Protein AF-A0A535GZ04-F1 (afdb_monomer_lite)

Structure (mmCIF, N/CA/C/O backbone):
data_AF-A0A535GZ04-F1
#
_entry.id   AF-A0A535GZ04-F1
#
loop_
_atom_site.group_PDB
_atom_site.id
_atom_site.type_symbol
_atom_site.label_atom_id
_atom_site.label_alt_id
_atom_site.label_comp_id
_atom_site.label_asym_id
_atom_site.label_entity_id
_atom_site.label_seq_id
_atom_site.pdbx_PDB_ins_code
_atom_site.Cartn_x
_atom_site.Cartn_y
_atom_site.Cartn_z
_atom_site.occupancy
_atom_site.B_iso_or_equiv
_atom_site.auth_seq_id
_atom_site.auth_comp_id
_atom_site.auth_asym_id
_atom_site.auth_atom_id
_atom_site.pdbx_PDB_model_num
ATOM 1 N N . MET A 1 1 ? 15.149 -19.406 -25.115 1.00 32.34 1 MET A N 1
ATOM 2 C CA . MET A 1 1 ? 15.443 -20.158 -23.872 1.00 32.34 1 MET A CA 1
ATOM 3 C C . MET A 1 1 ? 15.526 -19.119 -22.757 1.00 32.34 1 MET A C 1
ATOM 5 O O . MET A 1 1 ? 16.469 -18.355 -22.752 1.00 32.34 1 MET A O 1
ATOM 9 N N . GLY A 1 2 ? 14.513 -18.833 -21.942 1.00 31.06 2 GLY A N 1
ATOM 10 C CA . GLY A 1 2 ? 13.635 -19.742 -21.211 1.00 31.06 2 GLY A CA 1
ATOM 11 C C . GLY A 1 2 ? 14.110 -19.818 -19.755 1.00 31.06 2 GLY A C 1
ATOM 12 O O . GLY A 1 2 ? 14.689 -20.821 -19.373 1.00 31.06 2 GLY A O 1
ATOM 13 N N . CYS A 1 3 ? 13.920 -18.756 -18.965 1.00 24.30 3 CYS A N 1
ATOM 14 C CA . CYS A 1 3 ? 14.097 -18.803 -17.510 1.00 24.30 3 CYS A CA 1
ATOM 15 C C . CYS A 1 3 ? 12.936 -18.049 -16.853 1.00 24.30 3 CYS A C 1
ATOM 17 O O . CYS A 1 3 ? 13.026 -16.868 -16.521 1.00 24.30 3 CYS A O 1
ATOM 19 N N . ALA A 1 4 ? 11.800 -18.740 -16.760 1.00 23.83 4 ALA A N 1
ATOM 20 C CA . ALA A 1 4 ? 10.670 -18.320 -15.952 1.00 23.83 4 ALA A CA 1
ATOM 21 C C . ALA A 1 4 ? 11.072 -18.470 -14.480 1.00 23.83 4 ALA A C 1
ATOM 23 O O . ALA A 1 4 ? 11.245 -19.585 -13.989 1.00 23.83 4 ALA A O 1
ATOM 24 N N . ARG A 1 5 ? 11.265 -17.349 -13.780 1.00 25.08 5 ARG A N 1
ATOM 25 C CA . ARG A 1 5 ? 11.389 -17.364 -12.323 1.00 25.08 5 ARG A CA 1
ATOM 26 C C . ARG A 1 5 ? 9.989 -17.504 -11.742 1.00 25.08 5 ARG A C 1
ATOM 28 O O . ARG A 1 5 ? 9.152 -16.617 -11.873 1.00 25.08 5 ARG A O 1
ATOM 35 N N . THR A 1 6 ? 9.761 -18.670 -11.161 1.00 24.08 6 THR A N 1
ATOM 36 C CA . THR A 1 6 ? 8.577 -19.088 -10.421 1.00 24.08 6 THR A CA 1
ATOM 37 C C . THR A 1 6 ? 8.167 -18.023 -9.403 1.00 24.08 6 THR A C 1
ATOM 39 O O . THR A 1 6 ? 8.983 -17.589 -8.591 1.00 24.08 6 THR A O 1
ATOM 42 N N . ALA A 1 7 ? 6.900 -17.606 -9.440 1.00 23.73 7 ALA A N 1
ATOM 43 C CA . ALA A 1 7 ? 6.301 -16.784 -8.399 1.00 23.73 7 ALA A CA 1
ATOM 44 C C . ALA A 1 7 ? 6.234 -17.604 -7.100 1.00 23.73 7 ALA A C 1
ATOM 46 O O . ALA A 1 7 ? 5.435 -18.531 -6.975 1.00 23.73 7 ALA A O 1
ATOM 47 N N . THR A 1 8 ? 7.099 -17.298 -6.137 1.00 22.05 8 THR A N 1
ATOM 48 C CA . THR A 1 8 ? 7.050 -17.919 -4.811 1.00 22.05 8 THR A CA 1
ATOM 49 C C . THR A 1 8 ? 5.994 -17.199 -3.979 1.00 22.05 8 THR A C 1
ATOM 51 O O . THR A 1 8 ? 6.253 -16.130 -3.429 1.00 22.05 8 THR A O 1
ATOM 54 N N . ALA A 1 9 ? 4.800 -17.780 -3.864 1.00 25.20 9 ALA A N 1
ATOM 55 C CA . ALA A 1 9 ? 3.821 -17.349 -2.874 1.00 25.20 9 ALA A CA 1
ATOM 56 C C . ALA A 1 9 ? 4.405 -17.570 -1.464 1.00 25.20 9 ALA A C 1
ATOM 58 O O . ALA A 1 9 ? 4.577 -18.706 -1.018 1.00 25.20 9 ALA A O 1
ATOM 59 N N . LYS A 1 10 ? 4.748 -16.490 -0.752 1.00 24.03 10 LYS A N 1
ATOM 60 C CA . LYS A 1 10 ? 5.123 -16.565 0.668 1.00 24.03 10 LYS A CA 1
ATOM 61 C C . LYS A 1 10 ? 3.857 -16.759 1.506 1.00 24.03 10 LYS A C 1
ATOM 63 O O . LYS A 1 10 ? 3.209 -15.799 1.903 1.00 24.03 10 LYS A O 1
ATOM 68 N N . PHE A 1 11 ? 3.518 -18.014 1.790 1.00 23.70 11 PHE A N 1
ATOM 69 C CA . PHE A 1 11 ? 2.468 -18.366 2.746 1.00 23.70 11 PHE A CA 1
ATOM 70 C C . PHE A 1 11 ? 2.965 -18.142 4.180 1.00 23.70 11 PHE A C 1
ATOM 72 O O . PHE A 1 11 ? 3.774 -18.917 4.692 1.00 23.70 11 PHE A O 1
ATOM 79 N N . PHE A 1 12 ? 2.465 -17.108 4.858 1.00 24.22 12 PHE A N 1
ATOM 80 C CA . PHE A 1 12 ? 2.661 -16.959 6.301 1.00 24.22 12 PHE A CA 1
ATOM 81 C C . PHE A 1 12 ? 1.550 -17.688 7.060 1.00 24.22 12 PHE A C 1
ATOM 83 O O . PHE A 1 12 ? 0.369 -17.384 6.925 1.00 24.22 12 PHE A O 1
ATOM 90 N N . ARG A 1 13 ? 1.940 -18.676 7.873 1.00 23.16 13 ARG A N 1
ATOM 91 C CA . ARG A 1 13 ? 1.040 -19.485 8.701 1.00 23.16 13 ARG A CA 1
ATOM 92 C C . ARG A 1 13 ? 1.240 -19.106 10.167 1.00 23.16 13 ARG A C 1
ATOM 94 O O . ARG A 1 13 ? 2.157 -19.608 10.808 1.00 23.16 13 ARG A O 1
ATOM 101 N N . THR A 1 14 ? 0.391 -18.252 10.724 1.00 27.48 14 THR A N 1
ATOM 102 C CA . THR A 1 14 ? 0.364 -17.995 12.172 1.00 27.48 14 THR A CA 1
ATOM 103 C C . THR A 1 14 ? -0.703 -18.871 12.828 1.00 27.48 14 THR A C 1
ATOM 105 O O . THR A 1 14 ? -1.900 -18.661 12.664 1.00 27.48 14 THR A O 1
ATOM 108 N N . ARG A 1 15 ? -0.272 -19.896 13.577 1.00 25.30 15 ARG A N 1
ATOM 109 C CA . ARG A 1 15 ? -1.127 -20.575 14.564 1.00 25.30 15 ARG A CA 1
ATOM 110 C C . ARG A 1 15 ? -1.032 -19.807 15.880 1.00 25.3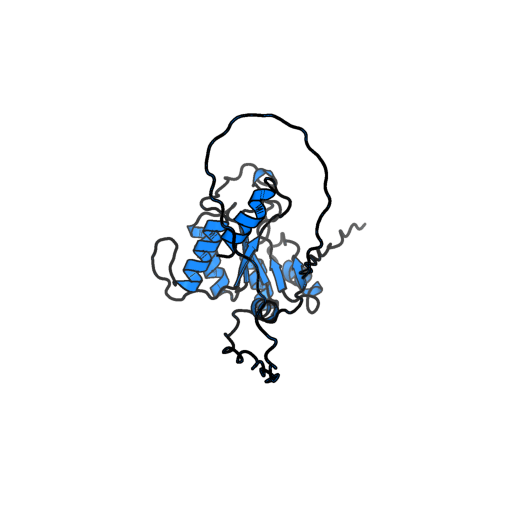0 15 ARG A C 1
ATOM 112 O O . ARG A 1 15 ? 0.057 -19.687 16.431 1.00 25.30 15 ARG A O 1
ATOM 119 N N . ALA A 1 16 ? -2.162 -19.346 16.406 1.00 25.78 16 ALA A N 1
ATOM 120 C CA . ALA A 1 16 ? -2.258 -18.969 17.810 1.00 25.78 16 ALA A CA 1
ATOM 121 C C . ALA A 1 16 ? -2.216 -20.256 18.652 1.00 25.78 16 ALA A C 1
ATOM 123 O O . ALA A 1 16 ? -3.140 -21.066 18.597 1.00 25.78 16 ALA A O 1
ATOM 124 N N . ALA A 1 17 ? -1.122 -20.482 19.379 1.00 30.12 17 A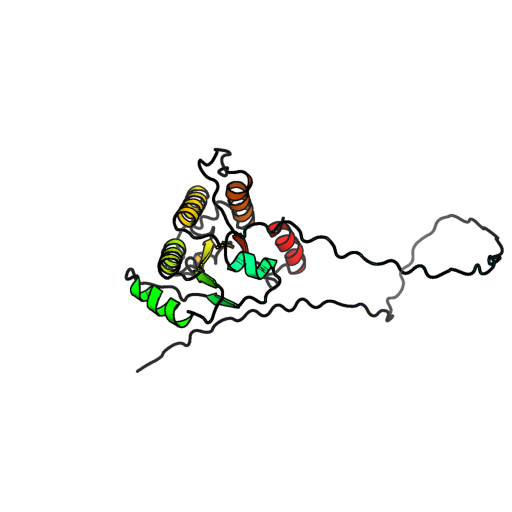LA A N 1
ATOM 125 C CA . ALA A 1 17 ? -1.031 -21.572 20.343 1.00 30.12 17 ALA A CA 1
ATOM 126 C C . ALA A 1 17 ? -1.542 -21.083 21.706 1.00 30.12 17 ALA A C 1
ATOM 128 O O . ALA A 1 17 ? -0.950 -20.207 22.333 1.00 30.12 17 ALA A O 1
ATOM 129 N N . SER A 1 18 ? -2.665 -21.648 22.143 1.00 28.77 18 SER A N 1
ATOM 130 C CA . SER A 1 18 ? -3.216 -21.524 23.491 1.00 28.77 18 SER A CA 1
ATOM 131 C C . SER A 1 18 ? -2.719 -22.661 24.391 1.00 28.77 18 SER A C 1
ATOM 133 O O . SER A 1 18 ? -2.766 -23.819 23.981 1.00 28.77 18 SER A O 1
ATOM 135 N N . GLY A 1 19 ? -2.365 -22.333 25.639 1.00 27.91 19 GLY A N 1
ATOM 136 C CA . GLY A 1 19 ? -2.021 -23.280 26.716 1.00 27.91 19 GLY A CA 1
ATOM 137 C C . GLY A 1 19 ? -0.528 -23.622 26.757 1.00 27.91 19 GLY A C 1
ATOM 138 O O . GLY A 1 19 ? 0.123 -23.684 25.728 1.00 27.91 19 GLY A O 1
ATOM 139 N N . SER A 1 20 ? 0.132 -23.862 27.884 1.00 28.62 20 SER A N 1
ATOM 140 C CA . SER A 1 20 ? -0.212 -23.903 29.310 1.00 28.62 20 SER A CA 1
ATOM 141 C C . SER A 1 20 ? 1.128 -24.112 30.037 1.00 28.62 20 SER A C 1
ATOM 143 O O . SER A 1 20 ? 1.981 -24.835 29.526 1.00 28.62 20 SER A O 1
ATOM 145 N N . ARG A 1 21 ? 1.345 -23.492 31.203 1.00 32.12 21 ARG A N 1
ATOM 146 C CA . ARG A 1 21 ? 2.579 -23.661 32.001 1.00 32.12 21 ARG A CA 1
ATOM 147 C C . ARG A 1 21 ? 2.751 -25.110 32.489 1.00 32.12 21 ARG A C 1
ATOM 149 O O . ARG A 1 21 ? 1.786 -25.665 33.011 1.00 32.12 21 ARG A O 1
ATOM 156 N N . PRO A 1 22 ? 3.992 -25.620 32.530 1.00 34.19 22 PRO A N 1
ATOM 157 C CA . PRO A 1 22 ? 4.443 -26.489 33.613 1.00 34.19 22 PRO A CA 1
ATOM 158 C C . PRO A 1 22 ? 5.658 -25.887 34.343 1.00 34.19 22 PRO A C 1
ATOM 160 O O . PRO A 1 22 ? 6.423 -25.103 33.787 1.00 34.19 22 PRO A O 1
ATOM 163 N N . GLY A 1 23 ? 5.774 -26.191 35.636 1.00 29.00 23 GLY A N 1
ATOM 164 C CA . GLY A 1 23 ? 6.715 -25.552 36.554 1.00 29.00 23 GLY A CA 1
ATOM 165 C C . GLY A 1 23 ? 8.033 -26.290 36.815 1.00 29.00 23 GLY A C 1
ATOM 166 O O . GLY A 1 23 ? 8.232 -27.419 36.395 1.00 29.00 23 GLY A O 1
ATOM 167 N N . LYS A 1 24 ? 8.859 -25.587 37.606 1.00 30.95 24 LYS A N 1
ATOM 168 C CA . LYS A 1 24 ? 9.963 -25.988 38.507 1.00 30.95 24 LYS A CA 1
ATOM 169 C C . LYS A 1 24 ? 11.062 -26.953 38.008 1.00 30.95 24 LYS A C 1
ATOM 171 O O . LYS A 1 24 ? 10.883 -28.161 38.011 1.00 30.95 24 LYS A O 1
ATOM 176 N N . GLY A 1 25 ? 12.273 -26.396 37.905 1.00 28.58 25 GLY A N 1
ATOM 177 C CA . GLY A 1 25 ? 13.578 -27.010 38.225 1.00 28.58 25 GLY A CA 1
ATOM 178 C C . GLY A 1 25 ? 14.567 -25.866 38.505 1.00 28.58 25 GLY A C 1
ATOM 179 O O . GLY A 1 25 ? 14.678 -24.972 37.676 1.00 28.58 25 GLY A O 1
ATOM 180 N N . ARG A 1 26 ? 14.881 -25.563 39.775 1.00 28.91 26 ARG A N 1
ATOM 181 C CA . ARG A 1 26 ? 16.165 -25.820 40.474 1.00 28.91 26 ARG A CA 1
ATOM 182 C C . ARG A 1 26 ? 17.402 -25.795 39.570 1.00 28.91 26 ARG A C 1
ATOM 184 O O . ARG A 1 26 ? 17.489 -26.635 38.694 1.00 28.91 26 ARG A O 1
ATOM 191 N N . ASP A 1 27 ? 18.272 -24.815 39.829 1.00 32.78 27 ASP A N 1
ATOM 192 C CA . ASP A 1 27 ? 19.745 -24.855 39.974 1.00 32.78 27 ASP A CA 1
ATOM 193 C C . ASP A 1 27 ? 20.180 -23.373 40.100 1.00 32.78 27 ASP A C 1
ATOM 195 O O . ASP A 1 27 ? 19.780 -22.536 39.301 1.00 32.78 27 ASP A O 1
ATOM 199 N N . GLY A 1 28 ? 20.717 -22.878 41.218 1.00 26.80 28 GLY A N 1
ATOM 200 C CA . GLY A 1 28 ? 22.056 -23.151 41.730 1.00 26.80 28 GLY A CA 1
ATOM 201 C C . GLY A 1 28 ? 22.969 -21.960 41.391 1.00 26.80 28 GLY A C 1
ATOM 202 O O . GLY A 1 28 ? 23.572 -21.945 40.329 1.00 26.80 28 GLY A O 1
ATOM 203 N N . CYS A 1 29 ? 23.063 -20.947 42.263 1.00 28.05 29 CYS A N 1
ATOM 204 C CA . CYS A 1 29 ? 24.077 -19.887 42.150 1.00 28.05 29 CYS A CA 1
ATOM 205 C C . CYS A 1 29 ? 24.554 -19.471 43.559 1.00 28.05 29 CYS A C 1
ATOM 207 O O . CYS A 1 29 ? 23.705 -19.304 44.442 1.00 28.05 29 CYS A O 1
ATOM 209 N N . PRO A 1 30 ? 25.875 -19.384 43.820 1.00 35.78 30 PRO A N 1
ATOM 210 C CA . PRO A 1 30 ? 26.414 -19.269 45.168 1.00 35.78 30 PRO A CA 1
ATOM 211 C C . PRO A 1 30 ? 26.463 -17.831 45.698 1.00 35.78 30 PRO A C 1
ATOM 213 O O . PRO A 1 30 ? 26.332 -16.838 44.991 1.00 35.78 30 PRO A O 1
ATOM 216 N N . SER A 1 31 ? 26.659 -17.792 47.011 1.00 28.86 31 SER A N 1
ATOM 217 C CA . SER A 1 31 ? 26.628 -16.675 47.945 1.00 28.86 31 SER A CA 1
ATOM 218 C C . SER A 1 31 ? 27.456 -15.435 47.594 1.00 28.86 31 SER A C 1
ATOM 220 O O . SER A 1 31 ? 28.653 -15.540 47.332 1.00 28.86 31 SER A O 1
ATOM 222 N N . SER A 1 32 ? 26.897 -14.266 47.906 1.00 32.16 32 SER A N 1
ATOM 223 C CA . SER A 1 32 ? 27.638 -13.210 48.599 1.00 32.16 32 SER A CA 1
ATOM 224 C C . SER A 1 32 ? 26.742 -12.512 49.631 1.00 32.16 32 SER A C 1
ATOM 226 O O . SER A 1 32 ? 25.554 -12.269 49.436 1.00 32.16 32 SER A O 1
ATOM 228 N N . ARG A 1 33 ? 27.336 -12.331 50.810 1.00 29.17 33 ARG A N 1
ATOM 229 C CA . ARG A 1 33 ? 26.805 -11.757 52.053 1.00 29.17 33 ARG A CA 1
ATOM 230 C C . ARG A 1 33 ? 26.555 -10.252 51.881 1.00 29.17 33 ARG A C 1
ATOM 232 O O . ARG A 1 33 ? 27.341 -9.634 51.176 1.00 29.17 33 ARG A O 1
ATOM 239 N N . ILE A 1 34 ? 25.594 -9.678 52.624 1.00 30.09 34 ILE A N 1
ATOM 240 C CA . ILE A 1 34 ? 25.789 -8.531 53.552 1.00 30.09 34 ILE A CA 1
ATOM 241 C C . ILE A 1 34 ? 24.443 -8.032 54.154 1.00 30.09 34 ILE A C 1
ATOM 243 O O . ILE A 1 34 ? 23.519 -7.665 53.439 1.00 30.09 34 ILE A O 1
ATOM 247 N N . THR A 1 35 ? 24.389 -8.093 55.499 1.00 28.95 35 THR A N 1
ATOM 248 C CA . THR A 1 35 ? 23.692 -7.259 56.523 1.00 28.95 35 THR A CA 1
ATOM 249 C C . THR A 1 35 ? 22.200 -6.917 56.361 1.00 28.95 35 THR A C 1
ATOM 251 O O . THR A 1 35 ? 21.809 -6.158 55.490 1.00 28.95 35 THR A O 1
ATOM 254 N N . SER A 1 36 ? 21.300 -7.516 57.150 1.00 26.39 36 SER A N 1
ATOM 255 C CA . SER A 1 36 ? 20.878 -7.153 58.526 1.00 26.39 36 SER A CA 1
ATOM 256 C C . SER A 1 36 ? 19.974 -5.917 58.635 1.00 26.39 36 SER A C 1
ATOM 258 O O . SER A 1 36 ? 20.449 -4.791 58.551 1.00 26.39 36 SER A O 1
ATOM 260 N N . SER A 1 37 ? 18.697 -6.129 58.967 1.00 29.00 37 SER A N 1
ATOM 261 C CA . SER A 1 37 ? 18.034 -5.533 60.143 1.00 29.00 37 SER A CA 1
ATOM 262 C C . SER A 1 37 ? 16.534 -5.881 60.184 1.00 29.00 37 SER A C 1
ATOM 264 O O . SER A 1 37 ? 15.812 -5.713 59.215 1.00 29.00 37 SER A O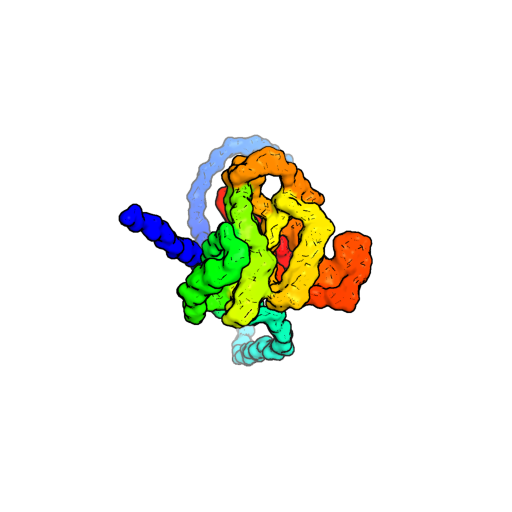 1
ATOM 266 N N . ILE A 1 38 ? 16.113 -6.387 61.351 1.00 31.53 38 ILE A N 1
ATOM 267 C CA . ILE A 1 38 ? 14.877 -6.025 62.068 1.00 31.53 38 ILE A CA 1
ATOM 268 C C . ILE A 1 38 ? 13.539 -6.249 61.327 1.00 31.53 38 ILE A C 1
ATOM 270 O O . ILE A 1 38 ? 13.121 -5.452 60.505 1.00 31.53 38 ILE A O 1
ATOM 274 N N . CYS A 1 39 ? 12.753 -7.242 61.751 1.00 28.14 39 CYS A N 1
ATOM 275 C CA . CYS A 1 39 ? 11.751 -7.040 62.807 1.00 28.14 39 CYS A CA 1
ATOM 276 C C . CYS A 1 39 ? 11.051 -8.369 63.131 1.00 28.14 39 CYS A C 1
ATOM 278 O O . CYS A 1 39 ? 10.535 -9.063 62.257 1.00 28.14 39 CYS A O 1
ATOM 280 N N . ARG A 1 40 ? 11.062 -8.738 64.412 1.00 29.25 40 ARG A N 1
ATOM 281 C CA . ARG A 1 40 ? 10.307 -9.868 64.954 1.00 29.25 40 ARG A CA 1
ATOM 282 C C . ARG A 1 40 ? 8.849 -9.439 65.057 1.00 29.25 40 ARG A C 1
ATOM 284 O O . ARG A 1 40 ? 8.596 -8.374 65.599 1.00 29.25 40 ARG A O 1
ATOM 291 N N . ASN A 1 41 ? 7.913 -10.301 64.673 1.00 31.36 41 ASN A N 1
ATOM 292 C CA . ASN A 1 41 ? 6.689 -10.444 65.452 1.00 31.36 41 ASN A CA 1
ATOM 293 C C . ASN A 1 41 ? 6.164 -11.876 65.384 1.00 31.36 41 ASN A C 1
ATOM 295 O O . ASN A 1 41 ? 5.949 -12.463 64.327 1.00 31.36 41 ASN A O 1
ATOM 299 N N . ARG A 1 42 ? 6.039 -12.433 66.584 1.00 29.02 42 ARG A N 1
ATOM 300 C CA . ARG A 1 42 ? 5.558 -13.762 66.928 1.00 29.02 42 ARG A CA 1
ATOM 301 C C . ARG A 1 42 ? 4.037 -13.667 67.023 1.00 29.02 42 ARG A C 1
ATOM 303 O O . ARG A 1 42 ? 3.540 -12.926 67.861 1.00 29.02 42 ARG A O 1
ATOM 310 N N . TRP A 1 43 ? 3.314 -14.420 66.200 1.00 28.09 43 TRP A N 1
ATOM 311 C CA . TRP A 1 43 ? 1.889 -14.684 66.400 1.00 28.09 43 TRP A CA 1
ATOM 312 C C . TRP A 1 43 ? 1.692 -16.189 66.536 1.00 28.09 43 TRP A C 1
ATOM 314 O O . TRP A 1 43 ? 1.816 -16.958 65.586 1.00 28.09 43 TRP A O 1
ATOM 324 N N . THR A 1 44 ? 1.456 -16.603 67.774 1.00 34.47 44 THR A N 1
ATOM 325 C CA . THR A 1 44 ? 0.988 -17.929 68.159 1.00 34.47 44 THR A CA 1
ATOM 326 C C . THR A 1 44 ? -0.528 -17.959 67.993 1.00 34.47 44 THR A C 1
ATOM 328 O O . THR A 1 44 ? -1.233 -17.283 68.736 1.00 34.47 44 THR A O 1
ATOM 331 N N . GLY A 1 45 ? -1.028 -18.737 67.036 1.00 32.56 45 GLY A N 1
ATOM 332 C CA . GLY A 1 45 ? -2.459 -18.972 66.851 1.00 32.56 45 GLY A CA 1
ATOM 333 C C . GLY A 1 45 ? -2.692 -20.376 66.307 1.00 32.56 45 GLY A C 1
ATOM 334 O O . GLY A 1 45 ? -2.305 -20.685 65.184 1.00 32.56 45 GLY A O 1
ATOM 335 N N . SER A 1 46 ? -3.279 -21.246 67.129 1.00 35.66 46 SER A N 1
ATOM 336 C CA . SER A 1 46 ? -3.618 -22.624 66.776 1.00 35.66 46 SER A CA 1
ATOM 337 C C . SER A 1 46 ? -4.673 -22.663 65.668 1.00 35.66 46 SER A C 1
ATOM 339 O O . SER A 1 46 ? -5.745 -22.074 65.810 1.00 35.66 46 SER A O 1
ATOM 341 N N . CYS A 1 47 ? -4.404 -23.406 64.598 1.00 30.36 47 CYS A N 1
ATOM 342 C CA . CYS A 1 47 ? -5.369 -23.666 63.535 1.00 30.36 47 CYS A CA 1
ATOM 343 C C . CYS A 1 47 ? -6.456 -24.635 64.037 1.00 30.36 47 CYS A C 1
ATOM 345 O O . CYS A 1 47 ? -6.180 -25.814 64.250 1.00 30.36 47 CYS A O 1
ATOM 347 N N . ARG A 1 48 ? -7.697 -24.159 64.205 1.00 34.28 48 ARG A N 1
ATOM 348 C CA . ARG A 1 48 ? -8.894 -25.016 64.260 1.00 34.28 48 ARG A CA 1
ATOM 349 C C . ARG A 1 48 ? -9.636 -24.906 62.931 1.00 34.28 48 ARG A C 1
ATOM 351 O O . ARG A 1 48 ? -9.932 -23.806 62.476 1.00 34.28 48 ARG A O 1
ATOM 358 N N . ALA A 1 49 ? -9.915 -26.051 62.317 1.00 40.75 49 ALA A N 1
ATOM 359 C CA . ALA A 1 49 ? -10.712 -26.153 61.100 1.00 40.75 49 ALA A CA 1
ATOM 360 C C . ALA A 1 49 ? -12.211 -25.930 61.400 1.00 40.75 49 ALA A C 1
ATOM 362 O O . ALA A 1 49 ? -12.692 -26.444 62.414 1.00 40.75 49 ALA A O 1
ATOM 363 N N . PRO A 1 50 ? -12.965 -25.217 60.541 1.00 42.91 50 PRO A N 1
ATOM 364 C CA . PRO A 1 50 ? -14.420 -25.143 60.644 1.00 42.91 50 PRO A CA 1
ATOM 365 C C . PRO A 1 50 ? -15.099 -26.384 60.018 1.00 42.91 50 PRO A C 1
ATOM 367 O O . PRO A 1 50 ? -14.494 -27.067 59.183 1.00 42.91 50 PRO A O 1
ATOM 370 N N . PRO A 1 51 ? -16.343 -26.710 60.420 1.00 38.66 51 PRO A N 1
ATOM 371 C CA . PRO A 1 51 ? -17.033 -27.933 60.014 1.00 38.66 51 PRO A CA 1
ATOM 372 C C . PRO A 1 51 ? -17.532 -27.881 58.562 1.00 38.66 51 PRO A C 1
ATOM 374 O O . PRO A 1 51 ? -17.819 -26.821 58.007 1.00 38.66 51 PRO A O 1
ATOM 377 N N . ARG A 1 52 ? -17.642 -29.065 57.948 1.00 39.06 52 ARG A N 1
ATOM 378 C CA . ARG A 1 52 ? -18.096 -29.270 56.565 1.00 39.06 52 ARG A CA 1
ATOM 379 C C . ARG A 1 52 ? -19.601 -29.004 56.456 1.00 39.06 52 ARG A C 1
ATOM 381 O O . ARG A 1 52 ? -20.399 -29.824 56.897 1.00 39.06 52 ARG A O 1
ATOM 388 N N . GLY A 1 53 ? -19.969 -27.877 55.852 1.00 34.19 53 GLY A N 1
ATOM 389 C CA . GLY A 1 53 ? -21.329 -27.608 55.383 1.00 34.19 53 GLY A CA 1
ATOM 390 C C . GLY A 1 53 ? -21.566 -28.238 54.008 1.00 34.19 53 GLY A C 1
ATOM 391 O O . GLY A 1 53 ? -20.721 -28.140 53.120 1.00 34.19 53 GLY A O 1
ATOM 392 N N . SER A 1 54 ? -22.707 -28.903 53.843 1.00 40.50 54 SER A N 1
ATOM 393 C CA . SER A 1 54 ? -23.188 -29.475 52.584 1.00 40.50 54 SER A CA 1
ATOM 394 C C . SER A 1 54 ? -23.552 -28.372 51.587 1.00 40.50 54 SER A C 1
ATOM 396 O O . SER A 1 54 ? -24.478 -27.600 51.837 1.00 40.50 54 SER A O 1
ATOM 398 N N . THR A 1 55 ? -22.864 -28.300 50.449 1.00 36.59 55 THR A N 1
ATOM 399 C CA . THR A 1 55 ? -23.229 -27.405 49.346 1.00 36.59 55 THR A CA 1
ATOM 400 C C . THR A 1 55 ? -24.115 -28.140 48.344 1.00 36.59 55 THR A C 1
ATOM 402 O O . THR A 1 55 ? -23.692 -29.085 47.679 1.00 36.59 55 THR A O 1
ATOM 405 N N . SER A 1 56 ? -25.367 -27.700 48.226 1.00 38.78 56 SER A N 1
ATOM 406 C CA . SER A 1 56 ? -26.232 -28.029 47.097 1.00 38.78 56 SER A CA 1
ATOM 407 C C . SER A 1 56 ? -25.662 -27.381 45.829 1.00 38.78 56 SER A C 1
ATOM 409 O O . SER A 1 56 ? -25.460 -26.171 45.749 1.00 38.78 56 SER A O 1
ATOM 411 N N . SER A 1 57 ? -25.348 -28.213 44.838 1.00 36.75 57 SER A N 1
ATOM 412 C CA . SER A 1 57 ? -24.856 -27.792 43.526 1.00 36.75 57 SER A CA 1
ATOM 413 C C . SER A 1 57 ? -26.006 -27.207 42.706 1.00 36.75 57 SER A C 1
ATOM 415 O O . SER A 1 57 ? -26.696 -27.933 41.991 1.00 36.75 57 SER A O 1
ATOM 417 N N . THR A 1 58 ? -26.220 -25.896 42.790 1.00 36.12 58 THR A N 1
ATOM 418 C CA . THR A 1 58 ? -27.064 -25.184 41.825 1.00 36.12 58 THR A CA 1
ATOM 419 C C . THR A 1 58 ? -26.239 -24.961 40.561 1.00 36.12 58 THR A C 1
ATOM 421 O O . THR A 1 58 ? -25.274 -24.196 40.558 1.00 36.12 58 THR A O 1
ATOM 424 N N . ALA A 1 59 ? -26.583 -25.672 39.487 1.00 39.38 59 ALA A N 1
ATOM 425 C CA . ALA A 1 59 ? -25.941 -25.524 38.189 1.00 39.38 59 ALA A CA 1
ATOM 426 C C . ALA A 1 59 ? -26.140 -24.092 37.667 1.00 39.38 59 ALA A C 1
ATOM 428 O O . ALA A 1 59 ? -27.247 -23.689 37.318 1.00 39.38 59 ALA A O 1
ATOM 429 N N . VAL A 1 60 ? -25.055 -23.318 37.621 1.00 38.34 60 VAL A N 1
ATOM 430 C CA . VAL A 1 60 ? -25.027 -22.002 36.980 1.00 38.34 60 VAL A CA 1
ATOM 431 C C . VAL A 1 60 ? -25.091 -22.219 35.470 1.00 38.34 60 VAL A C 1
ATOM 433 O O . VAL A 1 60 ? -24.097 -22.564 34.829 1.00 38.34 60 VAL A O 1
ATOM 436 N N . THR A 1 61 ? -26.269 -22.024 34.887 1.00 37.19 61 THR A N 1
ATOM 437 C CA . THR A 1 61 ? -26.454 -21.934 33.439 1.00 37.19 61 THR A CA 1
ATOM 438 C C . THR A 1 61 ? -25.693 -20.705 32.940 1.00 37.19 61 THR A C 1
ATOM 440 O O . THR A 1 61 ? -26.129 -19.570 33.119 1.00 37.19 61 THR A O 1
ATOM 443 N N . ARG A 1 62 ? -24.521 -20.912 32.324 1.00 37.56 62 ARG A N 1
ATOM 444 C CA . ARG A 1 62 ? -23.808 -19.848 31.600 1.00 37.56 62 ARG A CA 1
ATOM 445 C C . ARG A 1 62 ? -24.645 -19.466 30.383 1.00 37.56 62 ARG A C 1
ATOM 447 O O . ARG A 1 62 ? -24.644 -20.173 29.377 1.00 37.56 62 ARG A O 1
ATOM 454 N N . SER A 1 63 ? -25.362 -18.353 30.478 1.00 38.44 63 SER A N 1
ATOM 455 C CA . SER A 1 63 ? -25.943 -17.694 29.316 1.00 38.44 63 SER A CA 1
ATOM 456 C C . SER A 1 63 ? -24.818 -17.320 28.344 1.00 38.44 63 SER A C 1
ATOM 458 O O . SER A 1 63 ? -23.772 -16.796 28.737 1.00 38.44 63 SER A O 1
ATOM 460 N N . ARG A 1 64 ? -24.999 -17.656 27.061 1.00 41.50 64 ARG A N 1
ATOM 461 C CA . ARG A 1 64 ? -24.080 -17.237 25.993 1.00 41.50 64 ARG A CA 1
ATOM 462 C C . ARG A 1 64 ? -24.091 -15.703 25.947 1.00 41.50 64 ARG A C 1
ATOM 464 O O . ARG A 1 64 ? -25.185 -15.136 25.994 1.00 41.50 64 ARG A O 1
ATOM 471 N N . PRO A 1 65 ? -22.932 -15.028 25.844 1.00 40.91 65 PRO A N 1
ATOM 472 C CA . PRO A 1 65 ? -22.913 -13.593 25.604 1.00 40.91 65 PRO A CA 1
ATOM 473 C C . PRO A 1 65 ? -23.733 -13.304 24.347 1.00 40.91 65 PRO A C 1
ATOM 475 O O . PRO A 1 65 ? -23.559 -13.979 23.330 1.00 40.91 65 PRO A O 1
ATOM 478 N N . GLY A 1 66 ? -24.673 -12.365 24.462 1.00 37.97 66 GLY A N 1
ATOM 479 C CA . GLY A 1 66 ? -25.592 -11.999 23.392 1.00 37.97 66 GLY A CA 1
ATOM 480 C C . GLY A 1 66 ? -24.845 -11.658 22.107 1.00 37.97 66 GLY A C 1
ATOM 481 O O . GLY A 1 66 ? -23.762 -11.073 22.144 1.00 37.97 66 GLY A O 1
ATOM 482 N N . ALA A 1 67 ? -25.430 -12.047 20.974 1.00 46.00 67 ALA A N 1
ATOM 483 C CA . ALA A 1 67 ? -24.949 -11.681 19.653 1.00 46.00 67 ALA A CA 1
ATOM 484 C C . ALA A 1 67 ? -24.846 -10.151 19.569 1.00 46.00 67 ALA A C 1
ATOM 486 O O . ALA A 1 67 ? -25.854 -9.446 19.513 1.00 46.00 67 ALA A O 1
ATOM 487 N N . GLY A 1 68 ? -23.615 -9.641 19.632 1.00 40.72 68 GLY A N 1
ATOM 488 C CA . GLY A 1 68 ? -23.330 -8.233 19.415 1.00 40.72 68 GLY A CA 1
ATOM 489 C C . GLY A 1 68 ? -23.832 -7.823 18.033 1.00 40.72 68 GLY A C 1
ATOM 490 O O . GLY A 1 68 ? -23.697 -8.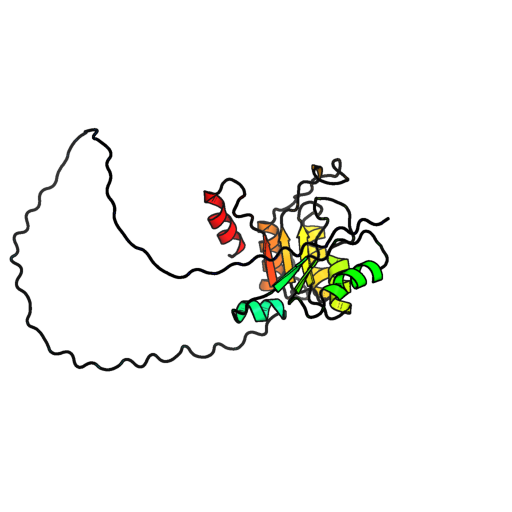572 17.067 1.00 40.72 68 GLY A O 1
ATOM 491 N N . ARG A 1 69 ? -24.438 -6.638 17.955 1.00 41.34 69 ARG A N 1
ATOM 492 C CA . ARG A 1 69 ? -24.872 -5.981 16.718 1.00 41.34 69 ARG A CA 1
ATOM 493 C C . ARG A 1 69 ? -23.782 -6.122 15.646 1.00 41.34 69 ARG A C 1
ATOM 495 O O . ARG A 1 69 ? -22.672 -5.636 15.854 1.00 41.34 69 ARG A O 1
ATOM 502 N N . ALA A 1 70 ? -24.095 -6.788 14.532 1.00 46.75 70 ALA A N 1
ATOM 503 C CA . ALA A 1 70 ? -23.166 -6.965 13.420 1.00 46.75 70 ALA A CA 1
ATOM 504 C C . ALA A 1 70 ? -22.720 -5.585 12.913 1.00 46.75 70 ALA A C 1
ATOM 506 O O . ALA A 1 70 ? -23.504 -4.829 12.339 1.00 46.75 70 ALA A O 1
ATOM 507 N N . VAL A 1 71 ? -21.471 -5.220 13.199 1.00 55.31 71 VAL A N 1
ATOM 508 C CA . VAL A 1 71 ? -20.854 -4.005 12.669 1.00 55.31 71 VAL A CA 1
ATOM 509 C C . VAL A 1 71 ? -20.581 -4.273 11.196 1.00 55.31 71 VAL A C 1
ATOM 511 O O . VAL A 1 71 ? -19.799 -5.174 10.893 1.00 55.31 71 VAL A O 1
ATOM 514 N N . ALA A 1 72 ? -21.213 -3.512 10.297 1.00 62.38 72 ALA A N 1
ATOM 515 C CA . ALA A 1 72 ? -20.922 -3.585 8.868 1.00 62.38 72 ALA A CA 1
ATOM 516 C C . ALA A 1 72 ? -19.402 -3.482 8.655 1.00 62.38 72 ALA A C 1
ATOM 518 O O . ALA A 1 72 ? -18.732 -2.586 9.179 1.00 62.38 72 ALA A O 1
ATOM 519 N N . THR A 1 73 ? -18.838 -4.478 7.986 1.00 76.25 73 THR A N 1
ATOM 520 C CA . THR A 1 73 ? -17.402 -4.592 7.752 1.00 76.25 73 THR A CA 1
ATOM 521 C C . THR A 1 73 ? -17.033 -3.761 6.533 1.00 76.25 73 THR A C 1
ATOM 523 O O . THR A 1 73 ? -17.747 -3.737 5.539 1.00 76.25 73 THR A O 1
ATOM 526 N N . VAL A 1 74 ? -15.924 -3.031 6.635 1.00 91.38 74 VAL A N 1
ATOM 527 C CA . VAL A 1 74 ? -15.474 -2.091 5.596 1.00 91.38 74 VAL A CA 1
ATOM 528 C C . VAL A 1 74 ? -14.970 -2.792 4.327 1.00 91.38 74 VAL A C 1
ATOM 530 O O . VAL A 1 74 ? -14.878 -2.184 3.270 1.00 91.38 74 VAL A O 1
ATOM 533 N N . SER A 1 75 ? -14.632 -4.076 4.436 1.00 95.12 75 SER A N 1
ATOM 534 C CA . SER A 1 75 ? -14.109 -4.905 3.356 1.00 95.12 75 SER A CA 1
ATOM 535 C C . SER A 1 75 ? -14.340 -6.387 3.675 1.00 95.12 75 SER A C 1
ATOM 537 O O . SER A 1 75 ? -14.591 -6.752 4.835 1.00 95.12 75 SER A O 1
ATOM 539 N N . ARG A 1 76 ? -14.250 -7.262 2.667 1.00 95.12 76 ARG A N 1
ATOM 540 C CA . ARG A 1 76 ? -14.415 -8.710 2.861 1.00 95.12 76 ARG A CA 1
ATOM 541 C C . ARG A 1 76 ? -13.249 -9.275 3.677 1.00 95.12 76 ARG A C 1
ATOM 543 O O . ARG A 1 76 ? -13.500 -10.063 4.590 1.00 95.12 76 ARG A O 1
ATOM 550 N N . LEU A 1 77 ? -12.018 -8.817 3.451 1.00 97.06 77 LEU A N 1
ATOM 551 C CA . LEU A 1 77 ? -10.847 -9.159 4.262 1.00 97.06 77 LEU A CA 1
ATOM 552 C C . LEU A 1 77 ? -11.070 -8.832 5.745 1.00 97.06 77 LEU A C 1
ATOM 554 O O . LEU A 1 77 ? -10.851 -9.685 6.609 1.00 97.06 77 LEU A O 1
ATOM 558 N N . ALA A 1 78 ? -11.552 -7.622 6.048 1.00 96.88 78 ALA A N 1
ATOM 559 C CA . ALA A 1 78 ? -11.849 -7.218 7.420 1.00 96.88 78 ALA A CA 1
ATOM 560 C C . ALA A 1 78 ? -12.933 -8.104 8.051 1.00 96.88 78 ALA A C 1
ATOM 562 O O . ALA A 1 78 ? -12.844 -8.436 9.233 1.00 96.88 78 ALA A O 1
ATOM 563 N N . SER A 1 79 ? -13.942 -8.504 7.270 1.00 96.88 79 SER A N 1
ATOM 564 C CA . SER A 1 79 ? -14.988 -9.423 7.724 1.00 96.88 79 SER A CA 1
ATOM 565 C C . SER A 1 79 ? -14.424 -10.785 8.102 1.00 96.88 79 SER A C 1
ATOM 567 O O . SER A 1 79 ? -14.627 -11.241 9.222 1.00 96.88 79 SER A O 1
ATOM 569 N N . LEU A 1 80 ? -13.650 -11.402 7.206 1.00 96.81 80 LEU A N 1
ATOM 570 C CA . LEU A 1 80 ? -13.081 -12.728 7.432 1.00 96.81 80 LEU A CA 1
ATOM 571 C C . LEU A 1 80 ? -12.196 -12.771 8.680 1.00 96.81 80 LEU A C 1
ATOM 573 O O . LEU A 1 80 ? -12.297 -13.705 9.475 1.00 96.81 80 LEU A O 1
ATOM 577 N N . LEU A 1 81 ? -11.361 -11.747 8.877 1.00 96.06 81 LEU A N 1
ATOM 578 C CA . LEU A 1 81 ? -10.491 -11.661 10.049 1.00 96.06 81 LEU A CA 1
ATOM 579 C C . LEU A 1 81 ? -11.284 -11.469 11.347 1.00 96.06 81 LEU A C 1
ATOM 581 O O . LEU A 1 81 ? -10.961 -12.104 12.350 1.00 96.06 81 LEU A O 1
ATOM 585 N N . ARG A 1 82 ? -12.340 -10.643 11.341 1.00 94.81 82 ARG A N 1
ATOM 586 C CA . ARG A 1 82 ? -13.226 -10.472 12.510 1.00 94.81 82 ARG A CA 1
ATOM 587 C C . ARG A 1 82 ? -13.983 -11.750 12.857 1.00 94.81 82 ARG A C 1
ATOM 589 O O . ARG A 1 82 ? -14.146 -12.051 14.035 1.00 94.81 82 ARG A O 1
ATOM 596 N N . ASP A 1 83 ? -14.368 -12.519 11.846 1.00 96.19 83 ASP A N 1
ATOM 597 C CA . ASP A 1 83 ? -15.045 -13.807 12.005 1.00 96.19 83 ASP A CA 1
ATOM 598 C C . ASP A 1 83 ? -14.090 -14.934 12.449 1.00 96.19 83 ASP A C 1
ATOM 600 O O . ASP A 1 83 ? -14.499 -16.090 12.578 1.00 96.19 83 ASP A O 1
ATOM 604 N N . GLY A 1 84 ? -12.802 -14.631 12.664 1.00 96.00 84 GLY A N 1
ATOM 605 C CA . GLY A 1 84 ? -11.789 -15.611 13.057 1.00 96.00 84 GLY A CA 1
ATOM 606 C C . GLY A 1 84 ? -11.495 -16.646 11.970 1.00 96.00 84 GLY A C 1
ATOM 607 O O . GLY A 1 84 ? -11.007 -17.739 12.267 1.00 96.00 84 GLY A O 1
ATOM 608 N N . ARG A 1 85 ? -11.816 -16.337 10.707 1.00 96.81 85 ARG A N 1
ATOM 609 C CA . ARG A 1 85 ? -11.548 -17.221 9.571 1.00 96.81 85 ARG A CA 1
ATOM 610 C C . ARG A 1 85 ? -10.058 -17.220 9.259 1.00 96.81 85 ARG A C 1
ATOM 612 O O . ARG A 1 85 ? -9.371 -16.209 9.380 1.00 96.81 85 ARG A O 1
ATOM 619 N N . PHE A 1 86 ? -9.564 -18.370 8.815 1.00 97.12 86 PHE A N 1
ATOM 620 C CA . PHE A 1 86 ? -8.233 -18.448 8.233 1.00 97.12 86 PHE A CA 1
ATOM 621 C C . PHE A 1 86 ? -8.252 -17.761 6.865 1.00 97.12 86 PHE A C 1
ATOM 623 O O . PHE A 1 86 ? -9.029 -18.163 6.001 1.00 97.12 86 PHE A O 1
ATOM 630 N N . VAL A 1 87 ? -7.417 -16.736 6.706 1.00 97.44 87 VAL A N 1
ATOM 631 C CA . VAL A 1 87 ? -7.325 -15.905 5.502 1.00 97.44 87 VAL A CA 1
ATOM 632 C C . VAL A 1 87 ? -6.033 -16.218 4.761 1.00 97.44 87 VAL A C 1
ATOM 634 O O . VAL A 1 87 ? -4.970 -16.313 5.377 1.00 97.44 87 VAL A O 1
ATOM 637 N N . VAL A 1 88 ? -6.116 -16.330 3.437 1.00 97.88 88 VAL A N 1
ATOM 638 C CA . VAL A 1 88 ? -4.956 -16.473 2.551 1.00 97.88 88 VAL A CA 1
ATOM 639 C C . VAL A 1 88 ? -4.798 -15.207 1.724 1.00 97.88 88 VAL A C 1
ATOM 641 O O . VAL A 1 88 ? -5.709 -14.820 1.002 1.00 97.88 88 VAL A O 1
ATOM 644 N N . THR A 1 89 ? -3.629 -14.577 1.777 1.00 97.88 89 THR A N 1
ATOM 645 C CA . THR A 1 89 ? -3.281 -13.475 0.873 1.00 97.88 89 THR A CA 1
ATOM 646 C C . THR A 1 89 ? -2.064 -13.840 0.034 1.00 97.88 89 THR A C 1
ATOM 648 O O . THR A 1 89 ? -1.256 -14.683 0.427 1.00 97.88 89 THR A O 1
ATOM 651 N N . ALA A 1 90 ? -1.938 -13.214 -1.132 1.00 97.62 90 ALA A N 1
ATOM 652 C CA . ALA A 1 90 ? -0.732 -13.286 -1.953 1.00 97.62 90 ALA A CA 1
ATOM 653 C C . ALA A 1 90 ? -0.200 -11.885 -2.234 1.00 97.62 90 ALA A C 1
ATOM 655 O O . ALA A 1 90 ? -0.921 -10.899 -2.113 1.00 97.62 90 ALA A O 1
ATOM 656 N N . GLU A 1 91 ? 1.071 -11.798 -2.591 1.00 96.31 91 GLU A N 1
ATOM 657 C CA . GLU A 1 91 ? 1.689 -10.567 -3.065 1.00 96.31 91 GLU A CA 1
ATOM 658 C C . GLU A 1 91 ? 1.650 -10.537 -4.589 1.00 96.31 91 GLU A C 1
ATOM 660 O O . GLU A 1 91 ? 2.024 -11.512 -5.247 1.00 96.31 91 GLU A O 1
ATOM 665 N N . LEU A 1 92 ? 1.172 -9.429 -5.151 1.00 95.38 92 LEU A N 1
ATOM 666 C CA . LEU A 1 92 ? 1.213 -9.209 -6.585 1.00 95.38 92 LEU A CA 1
ATOM 667 C C . LEU A 1 92 ? 2.639 -8.845 -6.980 1.00 95.38 92 LEU A C 1
ATOM 669 O O . LEU A 1 92 ? 3.210 -7.896 -6.451 1.00 95.38 92 LEU A O 1
ATOM 673 N N . SER A 1 93 ? 3.205 -9.559 -7.950 1.00 89.88 93 SER A N 1
ATOM 674 C CA . SER A 1 93 ? 4.493 -9.157 -8.512 1.00 89.88 93 SER A CA 1
ATOM 675 C C . SER A 1 93 ? 4.385 -7.766 -9.141 1.00 89.88 93 SER A C 1
ATOM 677 O O . SER A 1 93 ? 3.498 -7.536 -9.967 1.00 89.88 93 SER A O 1
ATOM 679 N N . SER A 1 94 ? 5.307 -6.867 -8.795 1.00 87.19 94 SER A N 1
ATOM 680 C CA . SER A 1 94 ? 5.354 -5.508 -9.338 1.00 87.19 94 SER A CA 1
ATOM 681 C C . SER A 1 94 ? 5.314 -5.484 -10.871 1.00 87.19 94 SER A C 1
ATOM 683 O O . SER A 1 94 ? 5.923 -6.320 -11.552 1.00 87.19 94 SER A O 1
ATOM 685 N N . SER A 1 95 ? 4.597 -4.505 -11.424 1.00 87.94 95 SER A N 1
ATOM 686 C CA . SER A 1 95 ? 4.556 -4.238 -12.863 1.00 87.94 95 SER A CA 1
ATOM 687 C C . SER A 1 95 ? 5.459 -3.053 -13.205 1.00 87.94 95 SER A C 1
ATOM 689 O O . SER A 1 95 ? 5.309 -1.981 -12.624 1.00 87.94 95 SER A O 1
ATOM 691 N N . ASN A 1 96 ? 6.349 -3.233 -14.185 1.00 92.00 96 ASN A N 1
ATOM 692 C CA . ASN A 1 96 ? 7.183 -2.171 -14.777 1.00 92.00 96 ASN A CA 1
ATOM 693 C C . ASN A 1 96 ? 6.588 -1.653 -16.094 1.00 92.00 96 ASN A C 1
ATOM 695 O O . ASN A 1 96 ? 7.312 -1.199 -16.975 1.00 92.00 96 ASN A O 1
ATOM 699 N N . SER A 1 97 ? 5.279 -1.817 -16.275 1.00 93.31 97 SER A N 1
ATOM 700 C CA . SER A 1 97 ? 4.574 -1.481 -17.507 1.00 93.31 97 SER A CA 1
ATOM 701 C C . SER A 1 97 ? 3.508 -0.433 -17.232 1.00 93.31 97 SER A C 1
ATOM 703 O O . SER A 1 97 ? 2.835 -0.507 -16.208 1.00 93.31 97 SER A O 1
ATOM 705 N N . ALA A 1 98 ? 3.317 0.493 -18.169 1.00 94.75 98 ALA A N 1
ATOM 706 C CA . ALA A 1 98 ? 2.158 1.384 -18.185 1.00 94.75 98 ALA A CA 1
ATOM 707 C C . ALA A 1 98 ? 0.895 0.702 -18.754 1.00 94.75 98 ALA A C 1
ATOM 709 O O . ALA A 1 98 ? -0.203 1.224 -18.594 1.00 94.75 98 ALA A O 1
ATOM 710 N N . ASP A 1 99 ? 1.042 -0.460 -19.404 1.00 96.38 99 ASP A N 1
ATOM 711 C CA . ASP A 1 99 ? -0.078 -1.279 -19.881 1.00 96.38 99 ASP A CA 1
ATOM 712 C C . ASP A 1 99 ? -0.790 -1.968 -18.692 1.00 96.38 99 ASP A C 1
ATOM 714 O O . ASP A 1 99 ? -0.160 -2.798 -18.016 1.00 96.38 99 ASP A O 1
ATOM 718 N N . PRO A 1 100 ? -2.082 -1.676 -18.435 1.00 95.94 100 PRO A N 1
ATOM 719 C CA . PRO A 1 100 ? -2.838 -2.287 -17.344 1.00 95.94 100 PRO A CA 1
ATOM 720 C C . PRO A 1 100 ? -3.004 -3.804 -17.505 1.00 95.94 100 PRO A C 1
ATOM 722 O O . PRO A 1 100 ? -3.054 -4.517 -16.495 1.00 95.94 100 PRO A O 1
ATOM 725 N N . ASP A 1 101 ? -2.982 -4.334 -18.735 1.00 95.88 101 ASP A N 1
ATOM 726 C CA . ASP A 1 101 ? -3.090 -5.776 -18.968 1.00 95.88 101 ASP A CA 1
ATOM 727 C C . ASP A 1 101 ? -1.925 -6.535 -18.321 1.00 95.88 101 ASP A C 1
ATOM 729 O O . ASP A 1 101 ? -2.068 -7.690 -17.908 1.00 95.88 101 ASP A O 1
ATOM 733 N N . ALA A 1 102 ? -0.755 -5.901 -18.185 1.00 95.12 102 ALA A N 1
ATOM 734 C CA . ALA A 1 102 ? 0.388 -6.494 -17.504 1.00 95.12 102 ALA A CA 1
ATOM 735 C C . ALA A 1 102 ? 0.088 -6.783 -16.025 1.00 95.12 102 ALA A C 1
ATOM 737 O O . ALA A 1 102 ? 0.503 -7.827 -15.509 1.00 95.12 102 ALA A O 1
ATOM 738 N N . THR A 1 103 ? -0.635 -5.890 -15.354 1.00 96.06 103 THR A N 1
ATOM 739 C CA . THR A 1 103 ? -1.075 -6.070 -13.966 1.00 96.06 103 THR A CA 1
ATOM 740 C C . THR A 1 103 ? -2.189 -7.112 -13.900 1.00 96.06 103 THR A C 1
ATOM 742 O O . THR A 1 103 ? -2.124 -8.024 -13.075 1.00 96.06 103 THR A O 1
ATOM 745 N N . TRP A 1 104 ? -3.159 -7.065 -14.818 1.00 95.12 104 TRP A N 1
ATOM 746 C CA . TRP A 1 104 ? -4.267 -8.024 -14.839 1.00 95.12 104 TRP A CA 1
ATOM 747 C C . TRP A 1 104 ? -3.816 -9.459 -15.090 1.00 95.12 104 TRP A C 1
ATOM 749 O O . TRP A 1 104 ? -4.235 -10.346 -14.356 1.00 95.12 104 TRP A O 1
ATOM 759 N N . ARG A 1 105 ? -2.900 -9.706 -16.036 1.00 95.19 105 ARG A N 1
ATOM 760 C CA . ARG A 1 105 ? -2.338 -11.051 -16.270 1.00 95.19 105 ARG A CA 1
ATOM 761 C C . ARG A 1 105 ? -1.707 -11.643 -15.004 1.00 95.19 105 ARG A C 1
ATOM 763 O O . ARG A 1 105 ? -1.831 -12.839 -14.760 1.00 95.19 105 ARG A O 1
ATOM 770 N N . ARG A 1 106 ? -1.045 -10.810 -14.192 1.00 95.31 106 ARG A N 1
ATOM 771 C CA . ARG A 1 106 ? -0.444 -11.217 -12.909 1.00 95.31 106 ARG A CA 1
ATOM 772 C C . ARG A 1 106 ? -1.486 -11.426 -11.811 1.00 95.31 106 ARG A C 1
ATOM 774 O O . ARG A 1 106 ? -1.292 -12.280 -10.957 1.00 95.31 106 ARG A O 1
ATOM 781 N N . ALA A 1 107 ? -2.563 -10.649 -11.810 1.00 96.12 107 ALA A N 1
ATOM 782 C CA . ALA A 1 107 ? -3.629 -10.771 -10.821 1.00 96.12 107 ALA A CA 1
ATOM 783 C C . ALA A 1 107 ? -4.553 -11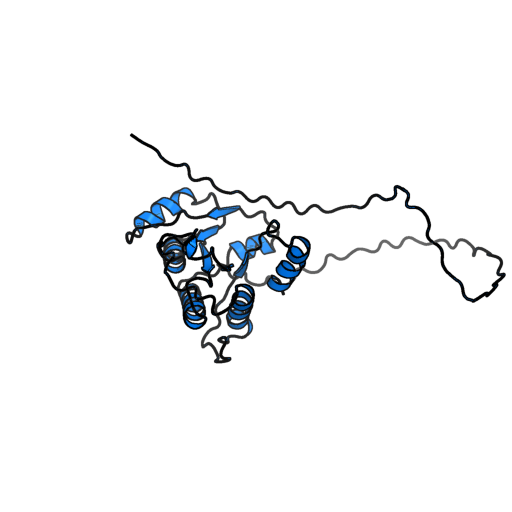.964 -11.111 1.00 96.12 107 ALA A C 1
ATOM 785 O O . ALA A 1 107 ? -5.034 -12.616 -10.188 1.00 96.12 107 ALA A O 1
ATOM 786 N N . GLU A 1 108 ? -4.767 -12.283 -12.389 1.00 95.75 108 GLU A N 1
ATOM 787 C CA . GLU A 1 108 ? -5.706 -13.318 -12.818 1.00 95.75 108 GLU A CA 1
ATOM 788 C C . GLU A 1 108 ? -5.305 -14.710 -12.323 1.00 95.75 108 GLU A C 1
ATOM 790 O O . GLU A 1 108 ? -6.160 -15.471 -11.883 1.00 95.75 108 GLU A O 1
ATOM 795 N N . VAL A 1 109 ? -4.004 -15.017 -12.268 1.00 95.81 109 VAL A N 1
ATOM 796 C CA . VAL A 1 109 ? -3.521 -16.301 -11.723 1.00 95.81 109 VAL A CA 1
ATOM 797 C C . VAL A 1 109 ? -3.810 -16.476 -10.226 1.00 95.81 109 VAL A C 1
ATOM 799 O O . VAL A 1 109 ? -3.710 -17.585 -9.711 1.00 95.81 109 VAL A O 1
ATOM 802 N N . LEU A 1 110 ? -4.153 -15.395 -9.518 1.00 96.25 110 LEU A N 1
ATOM 803 C CA . LEU A 1 110 ? -4.503 -15.412 -8.097 1.00 96.25 110 LEU A CA 1
ATOM 804 C C . LEU A 1 110 ? -6.021 -15.492 -7.873 1.00 96.25 110 LEU A C 1
ATOM 806 O O . LEU A 1 110 ? -6.462 -15.745 -6.747 1.00 96.25 110 LEU A O 1
ATOM 810 N N . ARG A 1 111 ? -6.836 -15.286 -8.918 1.00 95.75 111 ARG A N 1
ATOM 811 C CA . ARG A 1 111 ? -8.298 -15.246 -8.805 1.00 95.75 111 ARG A CA 1
ATOM 812 C C . ARG A 1 111 ? -8.827 -16.560 -8.229 1.00 95.75 111 ARG A C 1
ATOM 814 O O . ARG A 1 111 ? -8.434 -17.649 -8.633 1.00 95.75 111 ARG A O 1
ATOM 821 N N . GLY A 1 112 ? -9.717 -16.446 -7.244 1.00 95.00 112 GLY A N 1
ATOM 822 C CA . GLY A 1 112 ? -10.343 -17.593 -6.577 1.00 95.00 112 GLY A CA 1
ATOM 823 C C . GLY A 1 112 ? -9.418 -18.403 -5.660 1.00 95.00 112 GLY A C 1
ATOM 824 O O . GLY A 1 112 ? -9.903 -19.294 -4.971 1.00 95.00 112 GLY A O 1
ATOM 825 N N . SER A 1 113 ? -8.119 -18.090 -5.613 1.00 96.75 113 SER A N 1
ATOM 826 C CA . SER A 1 113 ? -7.134 -18.800 -4.784 1.00 96.75 113 SER A CA 1
ATOM 827 C C . SER A 1 113 ? -6.755 -18.041 -3.510 1.00 96.75 113 SER A C 1
ATOM 829 O O . SER A 1 113 ? -6.193 -18.631 -2.588 1.00 96.75 113 SER A O 1
ATOM 831 N N . VAL A 1 114 ? -7.042 -16.737 -3.454 1.00 98.00 114 VAL A N 1
ATOM 832 C CA . VAL A 1 114 ? -6.699 -15.860 -2.328 1.00 98.00 114 VAL A CA 1
ATOM 833 C C . VAL A 1 114 ? -7.880 -14.988 -1.925 1.00 98.00 114 VAL A C 1
ATOM 835 O O . VAL A 1 114 ? -8.746 -14.669 -2.737 1.00 98.00 114 VAL A O 1
ATOM 838 N N . ASP A 1 115 ? -7.893 -14.584 -0.662 1.00 97.94 115 ASP A N 1
ATOM 839 C CA . ASP A 1 115 ? -8.904 -13.704 -0.092 1.00 97.94 115 ASP A CA 1
ATOM 840 C C . ASP A 1 115 ? -8.641 -12.225 -0.367 1.00 97.94 115 ASP A C 1
ATOM 842 O O . ASP A 1 115 ? -9.592 -11.455 -0.451 1.00 97.94 115 ASP A O 1
ATOM 846 N N . ALA A 1 116 ? -7.368 -11.842 -0.479 1.00 98.25 116 ALA A N 1
ATOM 847 C CA . ALA A 1 116 ? -6.933 -10.499 -0.839 1.00 98.25 116 ALA A CA 1
ATOM 848 C C . ALA A 1 116 ? -5.518 -10.527 -1.443 1.00 98.25 116 ALA A C 1
ATOM 850 O O . ALA A 1 116 ? -4.746 -11.466 -1.215 1.00 98.25 116 ALA A O 1
ATOM 851 N N . ILE A 1 117 ? -5.166 -9.490 -2.201 1.00 98.50 117 ILE A N 1
ATOM 852 C CA . ILE A 1 117 ? -3.890 -9.388 -2.917 1.00 98.50 117 ILE A CA 1
ATOM 853 C C . ILE A 1 117 ? -3.132 -8.145 -2.449 1.00 98.50 117 ILE A C 1
ATOM 855 O O . ILE A 1 117 ? -3.638 -7.034 -2.535 1.00 98.50 117 ILE A O 1
ATOM 859 N N . ASN A 1 118 ? -1.898 -8.313 -1.985 1.00 98.25 118 ASN A N 1
ATOM 860 C CA . ASN A 1 118 ? -1.035 -7.206 -1.594 1.00 98.25 118 ASN A CA 1
ATOM 861 C C . ASN A 1 118 ? -0.453 -6.531 -2.837 1.00 98.25 118 ASN A C 1
ATOM 863 O O . ASN A 1 118 ? 0.235 -7.178 -3.628 1.00 98.25 118 ASN A O 1
ATOM 867 N N . CYS A 1 119 ? -0.689 -5.230 -2.975 1.00 98.00 119 CYS A N 1
ATOM 868 C CA . CYS A 1 119 ? -0.063 -4.391 -3.990 1.00 98.00 119 CYS A CA 1
ATOM 869 C C . CYS A 1 119 ? 1.108 -3.651 -3.348 1.00 98.00 119 CYS A C 1
ATOM 871 O O . CYS A 1 119 ? 0.899 -2.745 -2.540 1.00 98.00 119 CYS A O 1
ATOM 873 N N . THR A 1 120 ? 2.330 -4.063 -3.678 1.00 96.56 120 THR A N 1
ATOM 874 C CA . THR A 1 120 ? 3.563 -3.503 -3.112 1.00 96.56 120 THR A CA 1
ATOM 875 C C . THR A 1 120 ? 3.844 -2.093 -3.616 1.00 96.56 120 THR A C 1
ATOM 877 O O . THR A 1 120 ? 3.588 -1.790 -4.780 1.00 96.56 120 THR A O 1
ATOM 880 N N . ASP A 1 121 ? 4.429 -1.251 -2.767 1.00 95.75 121 ASP A N 1
ATOM 881 C CA . ASP A 1 121 ? 4.828 0.123 -3.099 1.00 95.75 121 ASP A CA 1
ATOM 882 C C . ASP A 1 121 ? 6.349 0.193 -3.246 1.00 95.75 121 ASP A C 1
ATOM 884 O O . ASP A 1 121 ? 7.067 0.165 -2.245 1.00 95.75 121 ASP A O 1
ATOM 888 N N . ASN A 1 122 ? 6.832 0.227 -4.496 1.00 94.69 122 ASN A N 1
ATOM 889 C CA . ASN A 1 122 ? 8.259 0.311 -4.830 1.00 94.69 122 ASN A CA 1
ATOM 890 C C . ASN A 1 122 ? 9.118 -0.674 -4.001 1.00 94.69 122 ASN A C 1
ATOM 892 O O . ASN A 1 122 ? 9.972 -0.273 -3.197 1.00 94.69 122 ASN A O 1
ATOM 896 N N . THR A 1 123 ? 8.809 -1.973 -4.117 1.00 92.38 123 THR A N 1
ATOM 897 C CA . THR A 1 123 ? 9.474 -3.049 -3.357 1.00 92.38 123 THR A CA 1
ATOM 898 C C . THR A 1 123 ? 10.989 -3.031 -3.559 1.00 92.38 123 THR A C 1
ATOM 900 O O . THR A 1 123 ? 11.467 -2.809 -4.670 1.00 92.38 123 THR A O 1
ATOM 903 N N . GLY A 1 124 ? 11.763 -3.231 -2.487 1.00 92.81 124 GLY A N 1
ATOM 904 C CA . GLY A 1 124 ? 13.226 -3.155 -2.549 1.00 92.81 124 GLY A CA 1
ATOM 905 C C . GLY A 1 124 ? 13.760 -1.776 -2.945 1.00 92.81 124 GLY A C 1
ATOM 906 O O . GLY A 1 124 ? 14.891 -1.685 -3.399 1.00 92.81 124 GLY A O 1
ATOM 907 N N . ALA A 1 125 ? 12.942 -0.724 -2.817 1.00 94.00 125 ALA A N 1
ATOM 908 C CA . ALA A 1 125 ? 13.235 0.626 -3.298 1.00 94.00 125 ALA A CA 1
ATOM 909 C C . ALA A 1 125 ? 13.468 0.728 -4.822 1.00 94.00 125 ALA A C 1
ATOM 911 O O . ALA A 1 125 ? 14.121 1.660 -5.280 1.00 94.00 125 ALA A O 1
ATOM 912 N N . HIS A 1 126 ? 12.904 -0.197 -5.606 1.00 95.25 126 HIS A N 1
ATOM 913 C CA . HIS A 1 126 ? 12.887 -0.122 -7.067 1.00 95.25 126 HIS A CA 1
ATOM 914 C C . HIS A 1 126 ? 11.628 0.563 -7.590 1.00 95.25 126 HIS A C 1
ATOM 916 O O . HIS A 1 126 ? 10.535 0.374 -7.045 1.00 95.25 126 HIS A O 1
ATOM 922 N N . VAL A 1 127 ? 11.767 1.326 -8.675 1.00 94.19 127 VAL A N 1
ATOM 923 C CA . VAL A 1 127 ? 10.624 2.007 -9.295 1.00 94.19 127 VAL A CA 1
ATOM 924 C C . VAL A 1 127 ? 9.717 0.998 -9.996 1.00 94.19 127 VAL A C 1
ATOM 926 O O . VAL A 1 127 ? 10.135 0.244 -10.877 1.00 94.19 127 VAL A O 1
ATOM 929 N N . HIS A 1 128 ? 8.439 1.034 -9.631 1.00 94.94 128 HIS A N 1
ATOM 930 C CA . HIS A 1 128 ? 7.380 0.216 -10.210 1.00 94.94 128 HIS A CA 1
ATOM 931 C C . HIS A 1 128 ? 6.123 1.061 -10.461 1.00 94.94 128 HIS A C 1
ATOM 933 O O . HIS A 1 128 ? 6.047 2.226 -10.066 1.00 94.94 128 HIS A O 1
ATOM 939 N N . MET A 1 129 ? 5.100 0.476 -11.092 1.00 95.81 129 MET A N 1
ATOM 940 C CA . MET A 1 129 ? 3.749 1.042 -11.038 1.00 95.81 129 MET A CA 1
ATOM 941 C C . MET A 1 129 ? 3.362 1.294 -9.573 1.00 95.81 129 MET A C 1
ATOM 943 O O . MET A 1 129 ? 3.567 0.426 -8.722 1.00 95.81 129 MET A O 1
ATOM 947 N N . SER A 1 130 ? 2.785 2.464 -9.287 1.00 96.19 130 SER A N 1
ATOM 948 C CA . SER A 1 130 ? 2.384 2.816 -7.924 1.00 96.19 130 SER A CA 1
ATOM 949 C C . SER A 1 130 ? 1.394 1.796 -7.356 1.00 96.19 130 SER A C 1
ATOM 951 O O . SER A 1 130 ? 0.503 1.304 -8.058 1.00 96.19 130 SER A O 1
ATOM 953 N N . SER A 1 131 ? 1.519 1.499 -6.060 1.00 97.38 131 SER A N 1
ATOM 954 C CA . SER A 1 131 ? 0.616 0.566 -5.377 1.00 97.38 131 SER A CA 1
ATOM 955 C C . SER A 1 131 ? -0.843 1.020 -5.444 1.00 97.38 131 SER A C 1
ATOM 957 O O . SER A 1 131 ? -1.732 0.176 -5.541 1.00 97.38 131 SER A O 1
ATOM 959 N N . LEU A 1 132 ? -1.088 2.335 -5.453 1.00 98.06 132 LEU A N 1
ATOM 960 C CA . LEU A 1 132 ? -2.406 2.944 -5.636 1.00 98.06 132 LEU A CA 1
ATOM 961 C C . LEU A 1 132 ? -3.027 2.560 -6.985 1.00 98.06 132 LEU A C 1
ATOM 963 O O . LEU A 1 132 ? -4.140 2.036 -7.019 1.00 98.06 132 LEU A O 1
ATOM 967 N N . ALA A 1 133 ? -2.296 2.764 -8.087 1.00 97.75 133 ALA A N 1
ATOM 968 C CA . ALA A 1 133 ? -2.777 2.425 -9.424 1.00 97.75 133 ALA A CA 1
ATOM 969 C C . ALA A 1 133 ? -2.978 0.912 -9.574 1.00 97.75 133 ALA A C 1
ATOM 971 O O . ALA A 1 133 ? -4.033 0.471 -10.024 1.00 97.75 133 ALA A O 1
ATOM 972 N N . ALA A 1 134 ? -2.013 0.107 -9.118 1.00 97.88 134 ALA A N 1
ATOM 973 C CA . ALA A 1 134 ? -2.132 -1.348 -9.140 1.00 97.88 134 ALA A CA 1
ATOM 974 C C . ALA A 1 134 ? -3.351 -1.838 -8.337 1.00 97.88 134 ALA A C 1
ATOM 976 O O . ALA A 1 134 ? -4.084 -2.708 -8.800 1.00 97.88 134 ALA A O 1
ATOM 977 N N . SER A 1 135 ? -3.607 -1.250 -7.165 1.00 98.44 135 SER A N 1
ATOM 978 C CA . SER A 1 135 ? -4.763 -1.592 -6.330 1.00 98.44 135 SER A CA 1
ATOM 979 C C . SER A 1 135 ? -6.080 -1.231 -7.012 1.00 98.44 135 SER A C 1
ATOM 981 O O . SER A 1 135 ? -7.010 -2.033 -6.995 1.00 98.44 135 SER A O 1
ATOM 983 N N . HIS A 1 136 ? -6.157 -0.066 -7.658 1.00 98.31 136 HIS A N 1
ATOM 984 C CA . HIS A 1 136 ? -7.353 0.343 -8.390 1.00 98.31 136 HIS A CA 1
ATOM 985 C C . HIS A 1 136 ? -7.658 -0.602 -9.562 1.00 98.31 136 HIS A C 1
ATOM 987 O O . HIS A 1 136 ? -8.788 -1.065 -9.690 1.00 98.31 136 HIS A O 1
ATOM 993 N N . LEU A 1 137 ? -6.639 -1.000 -10.334 1.00 98.00 137 LEU A N 1
ATOM 994 C CA . LEU A 1 137 ? -6.788 -1.988 -11.412 1.00 98.00 137 LEU A CA 1
ATOM 995 C C . LEU A 1 137 ? -7.321 -3.344 -10.914 1.00 98.00 137 LEU A C 1
ATOM 997 O O . LEU A 1 137 ? -7.979 -4.065 -11.666 1.00 98.00 137 LEU A O 1
ATOM 1001 N N . LEU A 1 138 ? -7.031 -3.717 -9.663 1.00 98.00 138 LEU A N 1
ATOM 1002 C CA . LEU A 1 138 ? -7.600 -4.907 -9.022 1.00 98.00 138 LEU A CA 1
ATOM 1003 C C . LEU A 1 138 ? -9.071 -4.701 -8.640 1.00 98.00 138 LEU A C 1
ATOM 1005 O O . LEU A 1 138 ? -9.883 -5.593 -8.904 1.00 98.00 138 LEU A O 1
ATOM 1009 N N . VAL A 1 139 ? -9.419 -3.534 -8.086 1.00 98.06 139 VAL A N 1
ATOM 1010 C CA . VAL A 1 139 ? -10.811 -3.163 -7.767 1.00 98.06 139 VAL A CA 1
ATOM 1011 C C . VAL A 1 139 ? -11.689 -3.242 -9.016 1.00 98.06 139 VAL A C 1
ATOM 1013 O O . VAL A 1 139 ? -12.749 -3.865 -8.971 1.00 98.06 139 VAL A O 1
ATOM 1016 N N . GLU A 1 140 ? -11.226 -2.720 -10.157 1.00 97.50 140 GLU A N 1
ATOM 1017 C CA . GLU A 1 140 ? -11.949 -2.787 -11.440 1.00 97.50 140 GLU A CA 1
ATOM 1018 C C . GLU A 1 140 ? -12.261 -4.224 -11.894 1.00 97.50 140 GLU A C 1
ATOM 1020 O O . GLU A 1 140 ? -13.212 -4.464 -12.638 1.00 97.50 140 GLU A O 1
ATOM 1025 N N . LYS A 1 141 ? -11.470 -5.203 -11.444 1.00 96.44 141 LYS A N 1
ATOM 1026 C CA . LYS A 1 141 ? -11.641 -6.629 -11.757 1.00 96.44 141 LYS A CA 1
ATOM 1027 C C . LYS A 1 141 ? -12.327 -7.419 -10.638 1.00 96.44 141 LYS A C 1
ATOM 1029 O O . LYS A 1 141 ? -12.338 -8.657 -10.692 1.00 96.44 141 LYS A O 1
ATOM 1034 N N . GLY A 1 142 ? -12.882 -6.727 -9.640 1.00 96.19 142 GLY A N 1
ATOM 1035 C CA . GLY A 1 142 ? -13.561 -7.325 -8.490 1.00 96.19 142 GLY A CA 1
ATOM 1036 C C . GLY A 1 142 ? -12.631 -8.126 -7.576 1.00 96.19 142 GLY A C 1
ATOM 1037 O O . GLY A 1 142 ? -13.088 -9.025 -6.874 1.00 96.19 142 GLY A O 1
ATOM 1038 N N . LEU A 1 143 ? -11.326 -7.852 -7.625 1.00 97.50 143 LEU A N 1
ATOM 1039 C CA . LEU A 1 143 ? -10.341 -8.427 -6.715 1.00 97.50 143 LEU A CA 1
ATOM 1040 C C . LEU A 1 143 ? -10.145 -7.475 -5.538 1.00 97.50 143 LEU A C 1
ATOM 1042 O O . LEU A 1 143 ? -10.231 -6.261 -5.692 1.00 97.50 143 LEU A O 1
ATOM 1046 N N . GLU A 1 144 ? -9.873 -8.025 -4.360 1.00 97.94 144 GLU A N 1
ATOM 1047 C CA . GLU A 1 144 ? -9.718 -7.232 -3.143 1.00 97.94 144 GLU A CA 1
ATOM 1048 C C . GLU A 1 144 ? -8.236 -6.896 -2.898 1.00 97.94 144 GLU A C 1
ATOM 1050 O O . GLU A 1 144 ? -7.469 -7.786 -2.513 1.00 97.94 144 GLU A O 1
ATOM 1055 N N . PRO A 1 145 ? -7.792 -5.643 -3.117 1.00 98.44 145 PRO A N 1
ATOM 1056 C CA . PRO A 1 145 ? -6.411 -5.265 -2.862 1.00 98.44 145 PRO A CA 1
ATOM 1057 C C . PRO A 1 145 ? -6.159 -4.988 -1.375 1.00 98.44 145 PRO A C 1
ATOM 1059 O O . PRO A 1 145 ? -7.051 -4.562 -0.638 1.00 98.44 145 PRO A O 1
ATOM 1062 N N . VAL A 1 146 ? -4.902 -5.161 -0.969 1.00 98.69 146 VAL A N 1
ATOM 1063 C CA . VAL A 1 146 ? -4.278 -4.575 0.219 1.00 98.69 146 VAL A CA 1
ATOM 1064 C C . VAL A 1 146 ? -3.183 -3.640 -0.278 1.00 98.69 146 VAL A C 1
ATOM 1066 O O . VAL A 1 146 ? -2.106 -4.084 -0.683 1.00 98.69 146 VAL A O 1
ATOM 1069 N N . MET A 1 147 ? -3.473 -2.342 -0.291 1.00 98.62 147 MET A N 1
ATOM 1070 C CA . MET A 1 147 ? -2.552 -1.336 -0.806 1.00 98.62 147 MET A CA 1
ATOM 1071 C C . MET A 1 147 ? -1.446 -1.076 0.210 1.00 98.62 147 MET A C 1
ATOM 1073 O O . MET A 1 147 ? -1.704 -0.575 1.306 1.00 98.62 147 MET A O 1
ATOM 1077 N N . GLN A 1 148 ? -0.206 -1.388 -0.152 1.00 98.25 148 GLN A N 1
ATOM 1078 C CA . GLN A 1 148 ? 0.942 -0.993 0.651 1.00 98.25 148 GLN A CA 1
ATOM 1079 C C . GLN A 1 148 ? 1.243 0.488 0.432 1.00 98.25 148 GLN A C 1
ATOM 1081 O O . GLN A 1 148 ? 1.155 0.979 -0.692 1.00 98.25 148 GLN A O 1
ATOM 1086 N N . LEU A 1 149 ? 1.597 1.201 1.498 1.00 97.88 149 LEU A N 1
ATOM 1087 C CA . LEU A 1 149 ? 2.015 2.598 1.420 1.00 97.88 149 LEU A CA 1
ATOM 1088 C C . LEU A 1 149 ? 3.233 2.823 2.314 1.00 97.88 149 LEU A C 1
ATOM 1090 O O . LEU A 1 149 ? 3.197 2.543 3.519 1.00 97.88 149 LEU A O 1
ATOM 1094 N N . THR A 1 150 ? 4.310 3.320 1.710 1.00 96.81 150 THR A N 1
ATOM 1095 C CA . THR A 1 150 ? 5.589 3.560 2.383 1.00 96.81 150 THR A CA 1
ATOM 1096 C C . THR A 1 150 ? 5.815 5.048 2.662 1.00 96.81 150 THR A C 1
ATOM 1098 O O . THR A 1 150 ? 5.483 5.907 1.845 1.00 96.81 150 THR A O 1
ATOM 1101 N N . VAL A 1 151 ? 6.424 5.370 3.811 1.00 96.94 151 VAL A N 1
ATOM 1102 C CA . VAL A 1 151 ? 6.845 6.753 4.150 1.00 96.94 151 VAL A CA 1
ATOM 1103 C C . VAL A 1 151 ? 8.191 7.158 3.535 1.00 96.94 151 VAL A C 1
ATOM 1105 O O . VAL A 1 151 ? 8.572 8.325 3.589 1.00 96.94 151 VAL A O 1
ATOM 1108 N N . ARG A 1 152 ? 8.936 6.205 2.965 1.00 95.69 152 ARG A N 1
ATOM 1109 C CA . ARG A 1 152 ? 10.266 6.429 2.383 1.00 95.69 152 ARG A CA 1
ATOM 1110 C C . ARG A 1 152 ? 10.268 7.494 1.288 1.00 95.69 152 ARG A C 1
ATOM 1112 O O . ARG A 1 152 ? 11.110 8.392 1.318 1.00 95.69 152 ARG A O 1
ATOM 1119 N N . ASP A 1 153 ? 9.315 7.381 0.362 1.00 92.00 153 ASP A N 1
ATOM 1120 C CA . ASP A 1 153 ? 9.302 8.119 -0.908 1.00 92.00 153 ASP A CA 1
ATOM 1121 C C . ASP A 1 153 ? 8.460 9.407 -0.845 1.00 92.00 153 ASP A C 1
ATOM 1123 O O . ASP A 1 153 ? 8.463 10.206 -1.779 1.00 92.00 153 ASP A O 1
ATOM 1127 N N . ARG A 1 154 ? 7.692 9.614 0.237 1.00 95.38 154 ARG A N 1
ATOM 1128 C CA . ARG A 1 154 ? 6.605 10.606 0.294 1.00 95.38 154 ARG A CA 1
ATOM 1129 C C . ARG A 1 154 ? 6.601 11.395 1.597 1.00 95.38 154 ARG A C 1
ATOM 1131 O O . ARG A 1 154 ? 6.863 10.861 2.670 1.00 95.38 154 ARG A O 1
ATOM 1138 N N . ASN A 1 155 ? 6.246 12.677 1.506 1.00 97.56 155 ASN A N 1
ATOM 1139 C CA . ASN A 1 155 ? 6.012 13.517 2.682 1.00 97.56 155 ASN A CA 1
ATOM 1140 C C . ASN A 1 155 ? 4.569 13.365 3.197 1.00 97.56 155 ASN A C 1
ATOM 1142 O O . ASN A 1 155 ? 3.714 12.773 2.534 1.00 97.56 155 ASN A O 1
ATOM 1146 N N . ARG A 1 156 ? 4.261 13.951 4.359 1.00 97.88 156 ARG A N 1
ATOM 1147 C CA . ARG A 1 156 ? 2.930 13.879 4.986 1.00 97.88 156 ARG A CA 1
ATOM 1148 C C . ARG A 1 156 ? 1.784 14.369 4.099 1.00 97.88 156 ARG A C 1
ATOM 1150 O O . ARG A 1 156 ? 0.649 13.952 4.316 1.00 97.88 156 ARG A O 1
ATOM 1157 N N . LEU A 1 157 ? 2.039 15.271 3.146 1.00 98.38 157 LEU A N 1
ATOM 1158 C CA . LEU A 1 157 ? 1.007 15.769 2.232 1.00 98.38 157 LEU A CA 1
ATOM 1159 C C . LEU A 1 157 ? 0.665 14.700 1.196 1.00 98.38 157 LEU A C 1
ATOM 1161 O O . LEU A 1 157 ? -0.499 14.332 1.072 1.00 98.38 157 LEU A O 1
ATOM 1165 N N . ALA A 1 158 ? 1.685 14.164 0.522 1.00 98.19 158 ALA A N 1
ATOM 1166 C CA . ALA A 1 158 ? 1.524 13.099 -0.463 1.00 98.19 158 ALA A CA 1
ATOM 1167 C C . ALA A 1 158 ? 0.888 11.845 0.159 1.00 98.19 158 ALA A C 1
ATOM 1169 O O . ALA A 1 158 ? -0.036 11.283 -0.411 1.00 98.19 158 ALA A O 1
ATOM 1170 N N . LEU A 1 159 ? 1.295 11.470 1.376 1.00 98.50 159 LEU A N 1
ATOM 1171 C CA . LEU A 1 159 ? 0.718 10.327 2.092 1.00 98.50 159 LEU A CA 1
ATOM 1172 C C . LEU A 1 159 ? -0.786 10.495 2.362 1.00 98.50 159 LEU A C 1
ATOM 1174 O O . LEU A 1 159 ? -1.564 9.580 2.112 1.00 98.50 159 LEU A O 1
ATOM 1178 N N . GLN A 1 160 ? -1.218 11.661 2.852 1.00 98.56 160 GLN A N 1
ATOM 1179 C CA . GLN A 1 160 ? -2.643 11.921 3.098 1.00 98.56 160 GLN A CA 1
ATOM 1180 C C . GLN A 1 160 ? -3.449 12.017 1.796 1.00 98.56 160 GLN A C 1
ATOM 1182 O O . GLN A 1 160 ? -4.597 11.574 1.761 1.00 98.56 160 GLN A O 1
ATOM 1187 N N . ALA A 1 161 ? -2.856 12.574 0.737 1.00 98.44 161 ALA A N 1
ATOM 1188 C CA . ALA A 1 161 ? -3.474 12.632 -0.583 1.00 98.44 161 ALA A CA 1
ATOM 1189 C C . ALA A 1 161 ? -3.680 11.225 -1.169 1.00 98.44 161 ALA A C 1
ATOM 1191 O O . ALA A 1 161 ? -4.789 10.912 -1.597 1.00 98.44 161 ALA A O 1
ATOM 1192 N N . ASP A 1 162 ? -2.664 10.360 -1.103 1.00 98.38 162 ASP A N 1
ATOM 1193 C CA . ASP A 1 162 ? -2.745 8.971 -1.569 1.00 98.38 162 ASP A CA 1
ATOM 1194 C C . ASP A 1 162 ? -3.778 8.165 -0.777 1.00 98.38 162 ASP A C 1
ATOM 1196 O O . ASP A 1 162 ? -4.522 7.384 -1.364 1.00 98.38 162 ASP A O 1
ATOM 1200 N N . LEU A 1 163 ? -3.889 8.383 0.540 1.00 98.62 163 LEU A N 1
ATOM 1201 C CA . LEU A 1 163 ? -4.946 7.769 1.346 1.00 98.62 163 LEU A CA 1
ATOM 1202 C C . LEU A 1 163 ? -6.336 8.195 0.851 1.00 98.62 163 LEU A C 1
ATOM 1204 O O . LEU A 1 163 ? -7.172 7.340 0.570 1.00 98.62 163 LEU A O 1
ATOM 1208 N N . LEU A 1 164 ? -6.600 9.493 0.686 1.00 98.31 164 LEU A N 1
ATOM 1209 C CA . LEU A 1 164 ? -7.900 9.943 0.168 1.00 98.31 164 LEU A CA 1
ATOM 1210 C C . LEU A 1 164 ? -8.186 9.413 -1.237 1.00 98.31 164 LEU A C 1
ATOM 1212 O O . LEU A 1 164 ? -9.301 8.959 -1.495 1.00 98.31 164 LEU A O 1
ATOM 1216 N N . GLY A 1 165 ? -7.179 9.418 -2.112 1.00 98.44 165 GLY A N 1
ATOM 1217 C CA . GLY A 1 165 ? -7.270 8.826 -3.442 1.00 98.44 165 GLY A CA 1
ATOM 1218 C C . GLY A 1 165 ? -7.624 7.342 -3.378 1.00 98.44 165 GLY A C 1
ATOM 1219 O O . GLY A 1 165 ? -8.532 6.902 -4.075 1.00 98.44 165 GLY A O 1
ATOM 1220 N N . ALA A 1 166 ? -6.990 6.581 -2.484 1.00 98.56 166 ALA A N 1
ATOM 1221 C CA . ALA A 1 166 ? -7.274 5.162 -2.301 1.00 98.56 166 ALA A CA 1
ATOM 1222 C C . ALA A 1 166 ? -8.739 4.922 -1.921 1.00 98.56 166 ALA A C 1
ATOM 1224 O O . ALA A 1 166 ? -9.426 4.139 -2.576 1.00 98.56 166 ALA A O 1
ATOM 1225 N N . ALA A 1 167 ? -9.245 5.649 -0.922 1.00 98.06 167 ALA A N 1
ATOM 1226 C CA . ALA A 1 167 ? -10.640 5.532 -0.509 1.00 98.06 167 ALA A CA 1
ATOM 1227 C C . ALA A 1 167 ? -11.616 5.884 -1.644 1.00 98.06 167 ALA A C 1
ATOM 1229 O O . ALA A 1 167 ? -12.597 5.171 -1.846 1.00 98.06 167 ALA A O 1
ATOM 1230 N N . ALA A 1 168 ? -11.334 6.950 -2.401 1.00 98.06 168 ALA A N 1
ATOM 1231 C CA . ALA A 1 168 ? -12.153 7.364 -3.539 1.00 98.06 168 ALA A CA 1
ATOM 1232 C C . ALA A 1 168 ? -12.165 6.324 -4.675 1.00 98.06 168 ALA A C 1
ATOM 1234 O O . ALA A 1 168 ? -13.169 6.177 -5.366 1.00 98.06 168 ALA A O 1
ATOM 1235 N N . LEU A 1 169 ? -11.074 5.570 -4.834 1.00 98.31 169 LEU A N 1
ATOM 1236 C CA . LEU A 1 169 ? -10.924 4.501 -5.825 1.00 98.31 169 LEU A CA 1
ATOM 1237 C C . LEU A 1 169 ? -11.432 3.131 -5.333 1.00 98.31 169 LEU A C 1
ATOM 1239 O O . LEU A 1 169 ? -11.190 2.119 -5.993 1.00 98.31 169 LEU A O 1
ATOM 1243 N N . GLY A 1 170 ? -12.127 3.082 -4.188 1.00 97.38 170 GLY A N 1
ATOM 1244 C CA . GLY A 1 170 ? -12.705 1.855 -3.622 1.00 97.38 170 GLY A CA 1
ATOM 1245 C C . GLY A 1 170 ? -11.698 0.952 -2.901 1.00 97.38 170 GLY A C 1
ATOM 1246 O O . GLY A 1 170 ? -11.968 -0.224 -2.659 1.00 97.38 170 GLY A O 1
ATOM 1247 N N . ILE A 1 171 ? -10.519 1.476 -2.563 1.00 98.56 171 ILE A N 1
ATOM 1248 C CA . ILE A 1 171 ? -9.474 0.738 -1.857 1.00 98.56 171 ILE A CA 1
ATOM 1249 C C . ILE A 1 171 ? -9.645 0.966 -0.357 1.00 98.56 171 ILE A C 1
ATOM 1251 O O . ILE A 1 171 ? -9.392 2.048 0.172 1.00 98.56 171 ILE A O 1
ATOM 1255 N N . HIS A 1 172 ? -10.051 -0.093 0.339 1.00 97.81 172 HIS A N 1
ATOM 1256 C CA . HIS A 1 172 ? -10.367 -0.034 1.764 1.00 97.81 172 HIS A CA 1
ATOM 1257 C C . HIS A 1 172 ? -9.318 -0.691 2.661 1.00 97.81 172 HIS A C 1
ATOM 1259 O O . HIS A 1 172 ? -9.234 -0.348 3.837 1.00 97.81 172 HIS A O 1
ATOM 1265 N N . ASN A 1 173 ? -8.511 -1.619 2.142 1.00 98.62 173 ASN A N 1
ATOM 1266 C CA . ASN A 1 173 ? -7.459 -2.272 2.921 1.00 98.62 173 ASN A CA 1
ATOM 1267 C C . ASN A 1 173 ? -6.115 -1.602 2.632 1.00 98.62 173 ASN A C 1
ATOM 1269 O O . ASN A 1 173 ? -5.641 -1.624 1.495 1.00 98.62 173 ASN A O 1
ATOM 1273 N N . ILE A 1 174 ? -5.491 -1.043 3.667 1.00 98.62 174 ILE A N 1
ATOM 1274 C CA . ILE A 1 174 ? -4.197 -0.363 3.562 1.00 98.62 174 ILE A CA 1
ATOM 1275 C C . ILE A 1 174 ? -3.184 -1.004 4.506 1.00 98.62 174 ILE A C 1
ATOM 1277 O O . ILE A 1 174 ? -3.525 -1.379 5.626 1.00 98.62 174 ILE A O 1
ATOM 1281 N N . LEU A 1 175 ? -1.933 -1.121 4.068 1.00 98.44 175 LEU A N 1
ATOM 1282 C CA . LEU A 1 175 ? -0.828 -1.649 4.862 1.00 98.44 175 LEU A CA 1
ATOM 1283 C C . LEU A 1 175 ? 0.300 -0.617 4.924 1.00 98.44 175 LEU A C 1
ATOM 1285 O O . LEU A 1 175 ? 1.008 -0.385 3.945 1.00 98.44 175 LEU A O 1
ATOM 1289 N N . LEU A 1 176 ? 0.454 0.011 6.087 1.00 98.06 176 LEU A N 1
ATOM 1290 C CA . LEU A 1 176 ? 1.325 1.170 6.274 1.00 98.06 176 LEU A CA 1
ATOM 1291 C C . LEU A 1 176 ? 2.684 0.746 6.833 1.00 98.06 176 LEU A C 1
ATOM 1293 O O . LEU A 1 176 ? 2.769 -0.009 7.810 1.00 98.06 176 LEU A O 1
ATOM 1297 N N . MET A 1 177 ? 3.765 1.214 6.208 1.00 96.19 177 MET A N 1
ATOM 1298 C CA . MET A 1 177 ? 5.112 0.760 6.552 1.00 96.19 177 MET A CA 1
ATOM 1299 C C . MET A 1 177 ? 6.207 1.785 6.254 1.00 96.19 177 MET A C 1
ATOM 1301 O O . MET A 1 177 ? 5.989 2.818 5.629 1.00 96.19 177 MET A O 1
ATOM 1305 N N . SER A 1 178 ? 7.414 1.498 6.744 1.00 94.81 178 SER A N 1
ATOM 1306 C CA . SER A 1 178 ? 8.576 2.365 6.534 1.00 94.81 178 SER A CA 1
ATOM 1307 C C . SER A 1 178 ? 9.112 2.303 5.100 1.00 94.81 178 SER A C 1
ATOM 1309 O O . SER A 1 178 ? 9.448 3.345 4.550 1.00 94.81 178 SER A O 1
ATOM 1311 N N . GLY A 1 179 ? 9.134 1.113 4.492 1.00 93.00 179 GLY A N 1
ATOM 1312 C CA . GLY A 1 179 ? 9.832 0.852 3.228 1.00 93.00 179 GLY A CA 1
ATOM 1313 C C . GLY A 1 179 ? 11.335 0.614 3.427 1.00 93.00 179 GLY A C 1
ATOM 1314 O O . GLY A 1 179 ? 11.916 1.075 4.413 1.00 93.00 179 GLY A O 1
ATOM 1315 N N . ASP A 1 180 ? 11.943 -0.129 2.502 1.00 92.19 180 ASP A N 1
ATOM 1316 C CA . ASP A 1 180 ? 13.390 -0.398 2.463 1.00 92.19 180 ASP A CA 1
ATOM 1317 C C . ASP A 1 180 ? 14.166 0.873 2.150 1.00 92.19 180 ASP A C 1
ATOM 1319 O O . ASP A 1 180 ? 13.719 1.612 1.288 1.00 92.19 180 ASP A O 1
ATOM 1323 N N . ASP A 1 181 ? 15.308 1.128 2.789 1.00 92.38 181 ASP A N 1
ATOM 1324 C CA . ASP A 1 181 ? 16.100 2.340 2.535 1.00 92.38 181 ASP A CA 1
ATOM 1325 C C . ASP A 1 181 ? 16.372 2.552 1.032 1.00 92.38 181 ASP A C 1
ATOM 1327 O O . ASP A 1 181 ? 16.691 1.602 0.320 1.00 92.38 181 ASP A O 1
ATOM 1331 N N . VAL A 1 182 ? 16.268 3.799 0.556 1.00 93.38 182 VAL A N 1
ATOM 1332 C CA . VAL A 1 182 ? 16.418 4.143 -0.875 1.00 93.38 182 VAL A CA 1
ATOM 1333 C C . VAL A 1 182 ? 17.739 3.652 -1.475 1.00 93.38 182 VAL A C 1
ATOM 1335 O O . VAL A 1 182 ? 17.790 3.322 -2.654 1.00 93.38 182 VAL A O 1
ATOM 1338 N N . THR A 1 183 ? 18.795 3.539 -0.659 1.00 93.31 183 THR A N 1
ATOM 1339 C CA . THR A 1 183 ? 20.112 3.046 -1.095 1.00 93.31 183 THR A CA 1
ATOM 1340 C C . THR A 1 183 ? 20.130 1.572 -1.487 1.00 93.31 183 THR A C 1
ATOM 1342 O O . THR A 1 183 ? 21.087 1.134 -2.119 1.00 93.31 183 THR A O 1
ATOM 1345 N N . ALA A 1 184 ? 19.096 0.806 -1.129 1.00 93.38 184 ALA A N 1
ATOM 1346 C CA . ALA A 1 184 ? 18.956 -0.589 -1.532 1.00 93.38 184 ALA A CA 1
ATOM 1347 C C . ALA A 1 184 ? 18.454 -0.753 -2.978 1.00 93.38 184 ALA A C 1
ATOM 1349 O O . ALA A 1 184 ? 18.591 -1.841 -3.535 1.00 93.38 184 ALA A O 1
ATOM 1350 N N . GLY A 1 185 ? 17.861 0.299 -3.549 1.00 93.75 185 GLY A N 1
ATOM 1351 C CA . GLY A 1 185 ? 17.162 0.260 -4.828 1.00 93.75 185 GLY A CA 1
ATOM 1352 C C . GLY A 1 185 ? 17.979 0.745 -6.021 1.00 93.75 185 GLY A C 1
ATOM 1353 O O . GLY A 1 185 ? 19.207 0.795 -6.001 1.00 93.75 185 GLY A O 1
ATOM 1354 N N . ASP A 1 186 ? 17.268 1.117 -7.084 1.00 93.94 186 ASP A N 1
ATOM 1355 C CA . ASP A 1 186 ? 17.838 1.578 -8.358 1.00 93.94 186 ASP A CA 1
ATOM 1356 C C . ASP A 1 186 ? 18.131 3.086 -8.420 1.00 93.94 186 ASP A C 1
ATOM 1358 O O . ASP A 1 186 ? 18.785 3.524 -9.363 1.00 93.94 186 ASP A O 1
ATOM 1362 N N . HIS A 1 187 ? 17.711 3.856 -7.411 1.00 94.00 187 HIS A N 1
ATOM 1363 C CA . HIS A 1 187 ? 17.978 5.297 -7.290 1.00 94.00 187 HIS A CA 1
ATOM 1364 C C . HIS A 1 187 ? 18.585 5.633 -5.912 1.00 94.00 187 HIS A C 1
ATOM 1366 O O . HIS A 1 187 ? 17.947 6.305 -5.093 1.00 94.00 187 HIS A O 1
ATOM 1372 N N . PRO A 1 188 ? 19.801 5.150 -5.598 1.00 95.31 188 PRO A N 1
ATOM 1373 C CA . PRO A 1 188 ? 20.419 5.337 -4.284 1.00 95.31 188 PRO A CA 1
ATOM 1374 C C . PRO A 1 188 ? 20.711 6.806 -3.927 1.00 95.31 188 PRO A C 1
ATOM 1376 O O . PRO A 1 188 ? 20.855 7.140 -2.750 1.00 95.31 188 PRO A O 1
ATOM 1379 N N . GLU A 1 189 ? 20.796 7.686 -4.923 1.00 95.44 189 GLU A N 1
ATOM 1380 C CA . GLU A 1 189 ? 20.963 9.134 -4.787 1.00 95.44 189 GLU A CA 1
ATOM 1381 C C . GLU A 1 189 ? 19.658 9.883 -4.479 1.00 95.44 189 GLU A C 1
ATOM 1383 O O . GLU A 1 189 ? 19.692 11.076 -4.156 1.00 95.44 189 GLU A O 1
ATOM 1388 N N . ALA A 1 190 ? 18.506 9.208 -4.565 1.00 94.00 190 ALA A N 1
ATOM 1389 C CA . ALA A 1 190 ? 17.218 9.808 -4.258 1.00 94.00 190 ALA A CA 1
ATOM 1390 C C . ALA A 1 190 ? 17.161 10.292 -2.801 1.00 94.00 190 ALA A C 1
ATOM 1392 O O . ALA A 1 190 ? 17.720 9.702 -1.870 1.00 94.00 190 ALA A O 1
ATOM 1393 N N . ARG A 1 191 ? 16.439 11.394 -2.577 1.00 91.88 191 ARG A N 1
ATOM 1394 C CA . ARG A 1 191 ? 16.273 11.941 -1.231 1.00 91.88 191 ARG A CA 1
ATOM 1395 C C . ARG A 1 191 ? 15.434 10.988 -0.379 1.00 91.88 191 ARG A C 1
ATOM 1397 O O . ARG A 1 191 ? 14.288 10.698 -0.705 1.00 91.88 191 ARG A O 1
ATOM 1404 N N . ARG A 1 192 ? 15.968 10.624 0.786 1.00 89.12 192 ARG A N 1
ATOM 1405 C CA . ARG A 1 192 ? 15.220 9.976 1.869 1.00 89.12 192 ARG A CA 1
ATOM 1406 C C . ARG A 1 192 ? 14.226 10.977 2.452 1.00 89.12 192 ARG A C 1
ATOM 1408 O O . ARG A 1 192 ? 14.659 11.961 3.050 1.00 89.12 192 ARG A O 1
ATOM 1415 N N . ILE A 1 193 ? 12.925 10.767 2.250 1.00 93.62 193 ILE A N 1
ATOM 1416 C CA . ILE A 1 193 ? 11.924 11.720 2.736 1.00 93.62 193 ILE A CA 1
ATOM 1417 C C . ILE A 1 193 ? 11.660 11.501 4.223 1.00 93.62 193 ILE A C 1
ATOM 1419 O O . ILE A 1 193 ? 11.962 12.402 4.998 1.00 93.62 193 ILE A O 1
ATOM 1423 N N . TYR A 1 194 ? 11.126 10.333 4.611 1.00 90.31 194 TYR A N 1
ATOM 1424 C CA . TYR A 1 194 ? 10.825 9.953 6.007 1.00 90.31 194 TYR A CA 1
ATOM 1425 C C . TYR A 1 194 ? 10.296 11.116 6.876 1.00 90.31 194 TYR A C 1
ATOM 1427 O O . TYR A 1 194 ? 10.678 11.271 8.033 1.00 90.31 194 TYR A O 1
ATOM 1435 N N . ASP A 1 195 ? 9.423 11.950 6.302 1.00 96.06 195 ASP A N 1
ATOM 1436 C CA . ASP A 1 195 ? 8.891 13.163 6.946 1.00 96.06 195 ASP A CA 1
ATOM 1437 C C . ASP A 1 195 ? 8.071 12.833 8.206 1.00 96.06 195 ASP A C 1
ATOM 1439 O O . ASP A 1 195 ? 8.009 13.618 9.152 1.00 96.06 195 ASP A O 1
ATOM 1443 N N . ILE A 1 196 ? 7.463 11.645 8.210 1.00 97.06 196 ILE A N 1
ATOM 1444 C CA . ILE A 1 196 ? 6.871 10.983 9.370 1.00 97.06 196 ILE A CA 1
ATOM 1445 C C . ILE A 1 196 ? 7.271 9.504 9.355 1.00 97.06 196 ILE A C 1
ATOM 1447 O O . ILE A 1 196 ? 7.596 8.949 8.302 1.00 97.06 196 ILE A O 1
ATOM 1451 N N . ASP A 1 197 ? 7.230 8.846 10.510 1.00 95.06 197 ASP A N 1
ATOM 1452 C CA . ASP A 1 197 ? 7.460 7.406 10.601 1.00 95.06 197 ASP A CA 1
ATOM 1453 C C . ASP A 1 197 ? 6.186 6.577 10.329 1.00 95.06 197 ASP A C 1
ATOM 1455 O O . ASP A 1 197 ? 5.078 7.093 10.171 1.00 95.06 197 ASP A O 1
ATOM 1459 N N . SER A 1 198 ? 6.336 5.251 10.248 1.00 94.81 198 SER A N 1
ATOM 1460 C CA . SER A 1 198 ? 5.217 4.348 9.954 1.00 94.81 198 SER A CA 1
ATOM 1461 C C . SER A 1 198 ? 4.177 4.248 11.072 1.00 94.81 198 SER A C 1
ATOM 1463 O O . SER A 1 198 ? 3.027 3.939 10.779 1.00 94.81 198 SER A O 1
ATOM 1465 N N . MET A 1 199 ? 4.538 4.511 12.331 1.00 94.69 199 MET A N 1
ATOM 1466 C CA . MET A 1 199 ? 3.573 4.568 13.438 1.00 94.69 199 MET A CA 1
ATOM 1467 C C . MET A 1 199 ? 2.754 5.856 13.342 1.00 94.69 199 MET A C 1
ATOM 1469 O O . MET A 1 199 ? 1.531 5.804 13.400 1.00 94.69 199 MET A O 1
ATOM 1473 N N . GLN A 1 200 ? 3.409 6.984 13.063 1.00 96.81 200 GLN A N 1
ATOM 1474 C CA . GLN A 1 200 ? 2.735 8.254 12.796 1.00 96.81 200 GLN A CA 1
ATOM 1475 C C . GLN A 1 200 ? 1.806 8.158 11.578 1.00 96.81 200 GLN A C 1
ATOM 1477 O O . GLN A 1 200 ? 0.706 8.700 11.604 1.00 96.81 200 GLN A O 1
ATOM 1482 N N . LEU A 1 201 ? 2.194 7.435 10.521 1.00 97.81 201 LEU A N 1
ATOM 1483 C CA . LEU A 1 201 ? 1.311 7.203 9.373 1.00 97.81 201 LEU A CA 1
ATOM 1484 C C . LEU A 1 201 ? 0.065 6.377 9.752 1.00 97.81 201 LEU A C 1
ATOM 1486 O O . LEU A 1 201 ? -1.029 6.682 9.276 1.00 97.81 201 LEU A O 1
ATOM 1490 N N . VAL A 1 202 ? 0.200 5.375 10.631 1.00 98.00 202 VAL A N 1
ATOM 1491 C CA . VAL A 1 202 ? -0.947 4.627 11.190 1.00 98.00 202 VAL A CA 1
ATOM 1492 C C . VAL A 1 202 ? -1.866 5.553 11.982 1.00 98.00 202 VAL A C 1
ATOM 1494 O O . VAL A 1 202 ? -3.074 5.547 11.747 1.00 98.00 202 VAL A O 1
ATOM 1497 N N . GLU A 1 203 ? -1.311 6.405 12.844 1.00 97.19 203 GLU A N 1
ATOM 1498 C CA . GLU A 1 203 ? -2.080 7.399 13.600 1.00 97.19 203 GLU A CA 1
ATOM 1499 C C . GLU A 1 203 ? -2.802 8.395 12.682 1.00 97.19 203 GLU A C 1
ATOM 1501 O O . GLU A 1 203 ? -3.960 8.731 12.928 1.00 97.19 203 GLU A O 1
ATOM 1506 N N . VAL A 1 204 ? -2.153 8.844 11.601 1.00 98.19 204 VAL A N 1
ATOM 1507 C CA . VAL A 1 204 ? -2.752 9.722 10.584 1.00 98.19 204 VAL A CA 1
ATOM 1508 C C . VAL A 1 204 ? -3.927 9.032 9.897 1.00 98.19 204 VAL A C 1
ATOM 1510 O O . VAL A 1 204 ? -5.015 9.603 9.839 1.00 98.19 204 VAL A O 1
ATOM 1513 N N . ALA A 1 205 ? -3.748 7.801 9.414 1.00 98.38 205 ALA A N 1
ATOM 1514 C CA . ALA A 1 205 ? -4.821 7.061 8.755 1.00 98.38 205 ALA A CA 1
ATOM 1515 C C . ALA A 1 205 ? -5.999 6.784 9.708 1.00 98.38 205 ALA A C 1
ATOM 1517 O O . ALA A 1 205 ? -7.159 6.926 9.314 1.00 98.38 205 ALA A O 1
ATOM 1518 N N . ALA A 1 206 ? -5.717 6.456 10.973 1.00 97.88 206 ALA A N 1
ATOM 1519 C CA . ALA A 1 206 ? -6.736 6.286 12.006 1.00 97.88 206 ALA A CA 1
ATOM 1520 C C . ALA A 1 206 ? -7.457 7.607 12.314 1.00 97.88 206 ALA A C 1
ATOM 1522 O O . ALA A 1 206 ? -8.680 7.633 12.391 1.00 97.88 206 ALA A O 1
ATOM 1523 N N . ALA A 1 207 ? -6.740 8.730 12.405 1.00 98.12 207 ALA A N 1
ATOM 1524 C CA . ALA A 1 207 ? -7.332 10.055 12.588 1.00 98.12 207 ALA A CA 1
ATOM 1525 C C . ALA A 1 207 ? -8.272 10.438 11.439 1.00 98.12 207 ALA A C 1
ATOM 1527 O O . ALA A 1 207 ? -9.372 10.938 11.677 1.00 98.12 207 ALA A O 1
ATOM 1528 N N . MET A 1 208 ? -7.855 10.183 10.199 1.00 98.50 208 MET A N 1
ATOM 1529 C CA . MET A 1 208 ? -8.674 10.442 9.017 1.00 98.50 208 MET A CA 1
ATOM 1530 C C . MET A 1 208 ? -9.952 9.597 9.041 1.00 98.50 208 MET A C 1
ATOM 1532 O O . MET A 1 208 ? -11.029 10.141 8.815 1.00 98.50 208 MET A O 1
ATOM 1536 N N . ARG A 1 209 ? -9.846 8.303 9.375 1.00 97.88 209 ARG A N 1
ATOM 1537 C CA . ARG A 1 209 ? -10.981 7.370 9.466 1.00 97.88 209 ARG A CA 1
ATOM 1538 C C . ARG A 1 209 ? -11.932 7.689 10.625 1.00 97.88 209 ARG A C 1
ATOM 1540 O O . ARG A 1 209 ? -13.137 7.767 10.422 1.00 97.88 209 ARG A O 1
ATOM 1547 N N . ASP A 1 210 ? -11.395 7.852 11.832 1.00 97.44 210 ASP A N 1
ATOM 1548 C CA . ASP A 1 210 ? -12.177 7.861 13.077 1.00 97.44 210 ASP A CA 1
ATOM 1549 C C . ASP A 1 210 ? -12.602 9.271 13.495 1.00 97.44 210 ASP A C 1
ATOM 1551 O O . ASP A 1 210 ? -13.677 9.456 14.064 1.00 97.44 210 ASP A O 1
ATOM 1555 N N . ARG A 1 211 ? -11.763 10.278 13.222 1.00 97.88 211 ARG A N 1
ATOM 1556 C CA . ARG A 1 211 ? -12.031 11.683 13.575 1.00 97.88 211 ARG A CA 1
ATOM 1557 C C . ARG A 1 211 ? -12.436 12.535 12.377 1.00 97.88 211 ARG A C 1
ATOM 1559 O O . ARG A 1 211 ? -12.910 13.650 12.577 1.00 97.88 211 ARG A O 1
ATOM 1566 N N . GLY A 1 212 ? -12.253 12.044 11.149 1.00 98.25 212 GLY A N 1
ATOM 1567 C CA . GLY A 1 212 ? -12.573 12.804 9.943 1.00 98.25 212 GLY A CA 1
ATOM 1568 C C . GLY A 1 212 ? -11.696 14.046 9.787 1.00 98.25 212 GLY A C 1
ATOM 1569 O O . GLY A 1 212 ? -12.188 15.096 9.382 1.00 98.25 212 GLY A O 1
ATOM 1570 N N . THR A 1 213 ? -10.413 13.967 10.151 1.00 98.50 213 THR A N 1
ATOM 1571 C CA . THR A 1 213 ? -9.490 15.113 10.103 1.00 98.50 213 THR A CA 1
ATOM 1572 C C . THR A 1 213 ? -8.174 14.770 9.424 1.00 98.50 213 THR A C 1
ATOM 1574 O O . THR A 1 213 ? -7.622 13.694 9.649 1.00 98.50 213 THR A O 1
ATOM 1577 N N . TYR A 1 214 ? -7.622 15.730 8.685 1.00 98.38 214 TYR A N 1
ATOM 1578 C CA . TYR A 1 214 ? -6.215 15.730 8.289 1.00 98.38 214 TYR A CA 1
ATOM 1579 C C . TYR A 1 214 ? -5.297 15.834 9.515 1.00 98.38 214 TYR A C 1
ATOM 1581 O O . TYR A 1 214 ? -5.708 16.287 10.584 1.00 98.38 214 TYR A O 1
ATOM 1589 N N . LEU A 1 215 ? -4.012 15.535 9.327 1.00 97.38 215 LEU A N 1
ATOM 1590 C CA . LEU A 1 215 ? -2.958 15.753 10.321 1.00 97.38 215 LEU A CA 1
ATOM 1591 C C . LEU A 1 215 ? -2.874 17.219 10.785 1.00 97.38 215 LEU A C 1
ATOM 1593 O O . LEU A 1 215 ? -2.508 17.486 11.923 1.00 97.38 215 LEU A O 1
ATOM 1597 N N . SER A 1 216 ? -3.249 18.177 9.931 1.00 97.38 216 SER A N 1
ATOM 1598 C CA . SER A 1 216 ? -3.314 19.602 10.287 1.00 97.38 216 SER A CA 1
ATOM 1599 C C . SER A 1 216 ? -4.484 19.967 11.211 1.00 97.38 216 SER A C 1
ATOM 1601 O O . SER A 1 216 ? -4.604 21.122 11.606 1.00 97.38 216 SER A O 1
ATOM 1603 N N . GLY A 1 217 ? -5.388 19.028 11.507 1.00 97.50 217 GLY A N 1
ATOM 1604 C CA . GLY A 1 217 ? -6.625 19.272 12.252 1.00 97.50 217 GLY A CA 1
ATOM 1605 C C . GLY A 1 217 ? -7.777 19.812 11.399 1.00 97.50 217 GLY A C 1
ATOM 1606 O O . GLY A 1 217 ? -8.909 19.888 11.878 1.00 97.50 217 GLY A O 1
ATOM 1607 N N . ARG A 1 218 ? -7.539 20.144 10.119 1.00 98.19 218 ARG A N 1
ATOM 1608 C CA . ARG A 1 218 ? -8.621 20.462 9.171 1.00 98.19 218 ARG A CA 1
ATOM 1609 C C . ARG A 1 218 ? -9.573 19.274 9.035 1.00 98.19 218 ARG A C 1
ATOM 1611 O O . ARG A 1 218 ? -9.125 18.135 8.917 1.00 98.19 218 ARG A O 1
ATOM 1618 N N . LYS A 1 219 ? -10.874 19.554 8.971 1.00 98.44 219 LYS A N 1
ATOM 1619 C CA . LYS A 1 219 ? -11.904 18.537 8.729 1.00 98.44 219 LYS A CA 1
ATOM 1620 C C . LYS A 1 219 ? -11.859 18.025 7.288 1.00 98.44 219 LYS A C 1
ATOM 1622 O O . LYS A 1 219 ? -11.561 18.780 6.362 1.00 98.44 219 LYS A O 1
ATOM 1627 N N . LEU A 1 220 ? -12.157 16.742 7.134 1.00 98.25 220 LEU A N 1
ATOM 1628 C CA . LEU A 1 220 ? -12.493 16.100 5.871 1.00 98.25 220 LEU A CA 1
ATOM 1629 C C . LEU A 1 220 ? -13.982 16.297 5.599 1.00 98.25 220 LEU A C 1
ATOM 1631 O O . LEU A 1 220 ? -14.788 16.259 6.526 1.00 98.25 220 LEU A O 1
ATOM 1635 N N . GLU A 1 221 ? -14.342 16.482 4.331 1.00 97.62 221 GLU A N 1
ATOM 1636 C CA . GLU A 1 221 ? -15.750 16.504 3.915 1.00 97.62 221 GLU A CA 1
ATOM 1637 C C . GLU A 1 221 ? -16.400 15.137 4.143 1.00 97.62 221 GLU A C 1
ATOM 1639 O O . GLU A 1 221 ? -17.496 15.048 4.687 1.00 97.62 221 GLU A O 1
ATOM 1644 N N . GLN A 1 222 ? -15.670 14.074 3.800 1.00 96.50 222 GLN A N 1
ATOM 1645 C CA . GLN A 1 222 ? -16.058 12.692 4.031 1.00 96.50 222 GLN A CA 1
ATOM 1646 C C . GLN A 1 222 ? -14.866 11.922 4.602 1.00 96.50 222 GLN A C 1
ATOM 1648 O O . GLN A 1 222 ? -13.777 11.916 4.025 1.00 96.50 222 GLN A O 1
ATOM 1653 N N . ALA A 1 223 ? -15.071 11.263 5.744 1.00 97.81 223 ALA A N 1
ATOM 1654 C CA . ALA A 1 223 ? -14.060 10.386 6.320 1.00 97.81 223 ALA A CA 1
ATOM 1655 C C . ALA A 1 223 ? -13.919 9.113 5.462 1.00 97.81 223 ALA A C 1
ATOM 1657 O O . ALA A 1 223 ? -14.944 8.514 5.104 1.00 97.81 223 ALA A O 1
ATOM 1658 N N . PRO A 1 224 ? -12.688 8.680 5.132 1.00 97.38 224 PRO A N 1
ATOM 1659 C CA . PRO A 1 224 ? -12.464 7.430 4.426 1.00 97.38 224 PRO A CA 1
ATOM 1660 C C . PRO A 1 224 ? -12.731 6.234 5.341 1.00 97.38 224 PRO A C 1
ATOM 1662 O O . PRO A 1 224 ? -12.420 6.250 6.532 1.00 97.38 224 PRO A O 1
ATOM 1665 N N . ALA A 1 225 ? -13.258 5.156 4.769 1.00 95.69 225 ALA A N 1
ATOM 1666 C CA . ALA A 1 225 ? -13.449 3.906 5.485 1.00 95.69 225 ALA A CA 1
ATOM 1667 C C . ALA A 1 225 ? -12.261 2.972 5.205 1.00 95.69 225 ALA A C 1
ATOM 1669 O O . ALA A 1 225 ? -12.141 2.435 4.103 1.00 95.69 225 ALA A O 1
ATOM 1670 N N . PHE A 1 226 ? -11.397 2.770 6.207 1.00 97.81 226 PHE A N 1
ATOM 1671 C CA . PHE A 1 226 ? -10.210 1.917 6.087 1.00 97.81 226 PHE A CA 1
ATOM 1672 C C . PHE A 1 226 ? -10.170 0.754 7.076 1.00 97.81 226 PHE A C 1
ATOM 1674 O O . PHE A 1 226 ? -10.395 0.910 8.282 1.00 97.81 226 PHE A O 1
ATOM 1681 N N . PHE A 1 227 ? -9.737 -0.395 6.568 1.00 97.94 227 PHE A N 1
ATOM 1682 C CA . PHE A 1 227 ? -9.113 -1.450 7.344 1.00 97.94 227 PHE A CA 1
ATOM 1683 C C . PHE A 1 227 ? -7.595 -1.233 7.340 1.00 97.94 227 PHE A C 1
ATOM 1685 O O . PHE A 1 227 ? -6.927 -1.396 6.319 1.00 97.94 227 PHE A O 1
ATOM 1692 N N . ILE A 1 228 ? -7.074 -0.794 8.486 1.00 98.12 228 ILE A N 1
ATOM 1693 C CA . ILE A 1 228 ? -5.695 -0.322 8.631 1.00 98.12 228 ILE A CA 1
ATOM 1694 C C . ILE A 1 228 ? -4.820 -1.466 9.134 1.00 98.12 228 ILE A C 1
ATOM 1696 O O . ILE A 1 228 ? -5.068 -2.015 10.207 1.00 98.12 228 ILE A O 1
ATOM 1700 N N . GLY A 1 229 ? -3.788 -1.798 8.366 1.00 97.38 229 GLY A N 1
ATOM 1701 C CA . GLY A 1 229 ? -2.729 -2.723 8.737 1.00 97.38 229 GLY A CA 1
ATOM 1702 C C . GLY A 1 229 ? -1.392 -2.013 8.933 1.00 97.38 229 GLY A C 1
ATOM 1703 O O . GLY A 1 229 ? -1.124 -0.965 8.343 1.00 97.38 229 GLY A O 1
ATOM 1704 N N . ALA A 1 230 ? -0.520 -2.638 9.718 1.00 96.44 230 ALA A N 1
ATOM 1705 C CA . ALA A 1 230 ? 0.866 -2.227 9.902 1.00 96.44 230 ALA A CA 1
ATOM 1706 C C . ALA A 1 230 ? 1.798 -3.441 9.804 1.00 96.44 230 ALA A C 1
ATOM 1708 O O . ALA A 1 230 ? 1.400 -4.571 10.091 1.00 96.44 230 ALA A O 1
ATOM 1709 N N . VAL A 1 231 ? 3.054 -3.211 9.423 1.00 93.38 231 VAL A N 1
ATOM 1710 C CA . VAL A 1 231 ? 4.071 -4.271 9.314 1.00 93.38 231 VAL A CA 1
ATOM 1711 C C . VAL A 1 231 ? 4.913 -4.340 10.578 1.00 93.38 231 VAL A C 1
ATOM 1713 O O . VAL A 1 231 ? 5.342 -3.306 11.086 1.00 93.38 231 VAL A O 1
ATOM 1716 N N . GLU A 1 232 ? 5.235 -5.543 11.051 1.00 91.31 232 GLU A N 1
ATOM 1717 C CA . GLU A 1 232 ? 6.270 -5.762 12.063 1.00 91.31 232 GLU A CA 1
ATOM 1718 C C . GLU A 1 232 ? 7.232 -6.862 11.616 1.00 91.31 232 GLU A C 1
ATOM 1720 O O . GLU A 1 232 ? 6.814 -7.870 11.050 1.00 91.31 232 GLU A O 1
ATOM 1725 N N . ASN A 1 233 ? 8.523 -6.671 11.895 1.00 90.75 233 ASN A N 1
ATOM 1726 C CA . ASN A 1 233 ? 9.528 -7.708 11.709 1.00 90.75 233 ASN A CA 1
ATOM 1727 C C . ASN A 1 233 ? 9.914 -8.258 13.091 1.00 90.75 233 ASN A C 1
ATOM 1729 O O . ASN A 1 233 ? 10.674 -7.597 13.805 1.00 90.75 233 ASN A O 1
ATOM 1733 N N . PRO A 1 234 ? 9.439 -9.457 13.475 1.00 88.12 234 PRO A N 1
ATOM 1734 C CA . PRO A 1 234 ? 9.708 -10.017 14.798 1.00 88.12 234 PRO A CA 1
ATOM 1735 C C . PRO A 1 234 ? 11.182 -10.397 15.002 1.00 88.12 234 PRO A C 1
ATOM 1737 O O . PRO A 1 234 ? 11.595 -10.618 16.135 1.00 88.12 234 PRO A O 1
ATOM 1740 N N . PHE A 1 235 ? 11.975 -10.450 13.929 1.00 89.38 235 PHE A N 1
ATOM 1741 C CA . PHE A 1 235 ? 13.385 -10.837 13.954 1.00 89.38 235 PHE A CA 1
ATOM 1742 C C . PHE A 1 235 ? 14.342 -9.646 13.813 1.00 89.38 235 PHE A C 1
ATOM 1744 O O . PHE A 1 235 ? 15.556 -9.830 13.837 1.00 89.38 235 PHE A O 1
ATOM 1751 N N . ALA A 1 236 ? 13.824 -8.420 13.675 1.00 85.94 236 ALA A N 1
ATOM 1752 C CA . ALA A 1 236 ? 14.664 -7.230 13.612 1.00 85.94 236 ALA A CA 1
ATOM 1753 C C . ALA A 1 236 ? 15.163 -6.839 15.017 1.00 85.94 236 ALA A C 1
ATOM 1755 O O . ALA A 1 236 ? 14.342 -6.650 15.922 1.00 85.94 236 ALA A O 1
ATOM 1756 N N . PRO A 1 237 ? 16.477 -6.648 15.225 1.00 83.88 237 PRO A N 1
ATOM 1757 C CA . PRO A 1 237 ? 16.988 -6.174 16.502 1.00 83.88 237 PRO A CA 1
ATOM 1758 C C . PRO A 1 237 ? 16.559 -4.717 16.781 1.00 83.88 237 PRO A C 1
ATOM 1760 O O . PRO A 1 237 ? 16.333 -3.939 15.849 1.00 83.88 237 PRO A O 1
ATOM 1763 N N . PRO A 1 238 ? 16.440 -4.310 18.059 1.00 89.12 238 PRO A N 1
ATOM 1764 C CA . PRO A 1 238 ? 16.451 -5.163 19.253 1.00 89.12 238 PRO A CA 1
ATOM 1765 C C . PRO A 1 238 ? 15.163 -5.999 19.379 1.00 89.12 238 PRO A C 1
ATOM 1767 O O . PRO A 1 238 ? 14.062 -5.473 19.182 1.00 89.12 238 PRO A O 1
ATOM 1770 N N . LEU A 1 239 ? 15.313 -7.288 19.719 1.00 90.00 239 LEU A N 1
ATOM 1771 C CA . LEU A 1 239 ? 14.215 -8.269 19.776 1.00 90.00 239 LEU A CA 1
ATOM 1772 C C . LE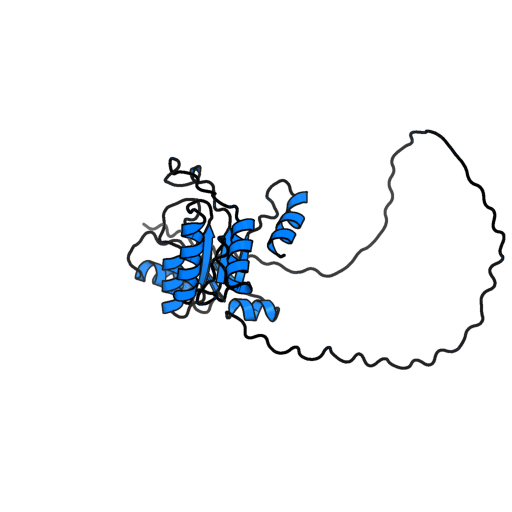U A 1 239 ? 13.223 -7.978 20.910 1.00 90.00 239 LEU A C 1
ATOM 1774 O O . LEU A 1 239 ? 12.013 -8.026 20.701 1.00 90.00 239 LEU A O 1
ATOM 1778 N N . GLU A 1 240 ? 13.723 -7.603 22.089 1.00 90.38 240 GLU A N 1
ATOM 1779 C CA . GLU A 1 240 ? 12.902 -7.330 23.281 1.00 90.38 240 GLU A CA 1
ATOM 1780 C C . GLU A 1 240 ? 11.912 -6.176 23.075 1.00 90.38 240 GLU A C 1
ATOM 1782 O O . GLU A 1 240 ? 10.834 -6.147 23.664 1.00 90.38 240 GLU A O 1
ATOM 1787 N N . PHE A 1 241 ? 12.249 -5.240 22.187 1.00 88.00 241 PHE A N 1
ATOM 1788 C CA . PHE A 1 241 ? 11.405 -4.092 21.878 1.00 88.00 241 PHE A CA 1
ATOM 1789 C C . PHE A 1 241 ? 10.304 -4.407 20.849 1.00 88.00 241 PHE A C 1
ATOM 1791 O O . PHE A 1 241 ? 9.360 -3.628 20.708 1.00 88.00 241 PHE A O 1
ATOM 1798 N N . ARG A 1 242 ? 10.380 -5.537 20.125 1.00 88.38 242 ARG A N 1
ATOM 1799 C CA . ARG A 1 242 ? 9.429 -5.864 19.043 1.00 88.38 242 ARG A CA 1
ATOM 1800 C C . ARG A 1 242 ? 7.981 -5.991 19.529 1.00 88.38 242 ARG A C 1
ATOM 1802 O O . ARG A 1 242 ? 7.118 -5.378 18.900 1.00 88.38 242 ARG A O 1
ATOM 1809 N N . PRO A 1 243 ? 7.679 -6.687 20.646 1.00 90.69 243 PRO A N 1
ATOM 1810 C CA . PRO A 1 243 ? 6.309 -6.767 21.151 1.00 90.69 243 PRO A CA 1
ATOM 1811 C C . PRO A 1 243 ? 5.759 -5.402 21.578 1.00 90.69 243 PRO A C 1
ATOM 1813 O O . PRO A 1 243 ? 4.603 -5.101 21.301 1.00 90.69 243 PRO A O 1
ATOM 1816 N N . LEU A 1 244 ? 6.592 -4.552 22.193 1.00 90.12 244 LEU A N 1
ATOM 1817 C CA . LEU A 1 244 ? 6.197 -3.205 22.622 1.00 90.12 244 LEU A CA 1
ATOM 1818 C C . LEU A 1 244 ? 5.897 -2.299 21.423 1.00 90.12 244 LEU A C 1
ATOM 1820 O O . LEU A 1 244 ? 4.906 -1.570 21.420 1.00 90.12 244 LEU A O 1
ATOM 1824 N N . ARG A 1 245 ? 6.724 -2.365 20.374 1.00 87.62 245 ARG A N 1
ATOM 1825 C CA . ARG A 1 245 ? 6.493 -1.623 19.129 1.00 87.62 245 ARG A CA 1
ATOM 1826 C C . ARG A 1 245 ? 5.223 -2.087 18.421 1.00 87.62 245 ARG A C 1
ATOM 1828 O O . ARG A 1 245 ? 4.449 -1.251 17.963 1.00 87.62 245 ARG A O 1
ATOM 1835 N N . LEU A 1 246 ? 4.997 -3.399 18.354 1.00 91.00 246 LEU A N 1
ATOM 1836 C CA . LEU A 1 246 ? 3.772 -3.956 17.788 1.00 91.00 246 LEU A CA 1
ATOM 1837 C C . LEU A 1 246 ? 2.544 -3.513 18.587 1.00 91.00 246 LEU A C 1
ATOM 1839 O O . LEU A 1 246 ? 1.565 -3.085 17.991 1.00 91.00 246 LEU A O 1
ATOM 1843 N N . GLN A 1 247 ? 2.613 -3.553 19.921 1.00 90.44 247 GLN A N 1
ATOM 1844 C CA . GLN A 1 247 ? 1.526 -3.097 20.786 1.00 90.44 247 GLN A CA 1
ATOM 1845 C C . GLN A 1 247 ? 1.152 -1.640 20.498 1.00 90.44 247 GLN A C 1
ATOM 1847 O O . GLN A 1 247 ? -0.031 -1.341 20.385 1.00 90.44 247 GLN A O 1
ATOM 1852 N N . LYS A 1 248 ? 2.139 -0.755 20.314 1.00 88.81 248 LYS A N 1
ATOM 1853 C CA . LYS A 1 248 ? 1.886 0.647 19.950 1.00 88.81 248 LYS A CA 1
ATOM 1854 C C . LYS A 1 248 ? 1.190 0.807 18.599 1.00 88.81 248 LYS A C 1
ATOM 1856 O O . LYS A 1 248 ? 0.353 1.680 18.471 1.00 88.81 248 LYS A O 1
ATOM 1861 N N . LYS A 1 249 ? 1.503 -0.032 17.606 1.00 88.31 249 LYS A N 1
ATOM 1862 C CA . LYS A 1 249 ? 0.844 0.003 16.283 1.00 88.31 249 LYS A CA 1
ATOM 1863 C C . LYS A 1 249 ? -0.612 -0.474 16.306 1.00 88.31 249 LYS A C 1
ATOM 1865 O O . LYS A 1 249 ? -1.326 -0.247 15.337 1.00 88.31 249 LYS A O 1
ATOM 1870 N N . VAL A 1 250 ? -1.007 -1.206 17.348 1.00 89.38 250 VAL A N 1
ATOM 1871 C CA . VAL A 1 250 ? -2.359 -1.768 17.506 1.00 89.38 250 VAL A CA 1
ATOM 1872 C C . VAL A 1 250 ? -3.280 -0.840 18.309 1.00 89.38 250 VAL A C 1
ATOM 1874 O O . VAL A 1 250 ? -4.497 -0.990 18.218 1.00 89.38 250 VAL A O 1
ATOM 1877 N N . GLN A 1 251 ? -2.712 0.074 19.103 1.00 75.94 251 GLN A N 1
ATOM 1878 C CA . GLN A 1 251 ? -3.449 1.091 19.865 1.00 75.94 251 GLN A CA 1
ATOM 1879 C C . GLN A 1 251 ? -4.024 2.165 18.941 1.00 75.94 251 GLN A C 1
ATOM 1881 O O . GLN A 1 251 ? -5.163 2.594 19.228 1.00 75.94 251 GLN A O 1
#

pLDDT: mean 77.41, std 28.71, range [22.05, 98.69]

Radius of gyration: 27.15 Å; chains: 1; bounding box: 55×50×92 Å

Foldseek 3Di:
DDDDDDDDWPDDDDDDDDDDDDDDDDDDDDDDDDDDDDDDDDDDDDDDDDDDDDDDDDDDDPDDPDDPDDDPALDQVRVCVVVVHDFFEGEQDFAQDPDLVSLVVSVVVCPPVGQEYEQDACAQLEDGPGLLVSQLSCVVVVGQYAREDALFQDALVVLVVSLVSCLVSSHAHYEFAHHDHNCRYDCNVDDGRCNDHRLVSLVQLCCLQPVQAGPVRHHHPDRGHHDYHYDFDCPDPPNVCRVVVVVSSVD

Secondary structure (DSSP, 8-state):
-----------------------------------------------PPPP-----------PPPP----PPPSSHHHHHHHTT----EEEEPPP--S-HHHHHHHHHTTTTT-SEEEE-SSGGG---S-HHHHHHHHHTTT--EEEEEESSS--HHHHHHHHHHHHHTT--EEEEE----GGGSS-TTS----SS-HHHHHHHHHHHHHH-B-TTSPBPSS----EEEE---TTSSSSTTHHHHHHHHH-

Sequence (251 aa):
MGCARTATAKFFRTRAASGSRPGKGRDGCPSSRITSSICRNRWTGSCRAPPRGSTSSTAVTRSRPGAGRAVATVSRLASLLRDGRFVVTAELSSSNSADPDATWRRAEVLRGSVDAINCTDNTGAHVHMSSLAASHLLVEKGLEPVMQLTVRDRNRLALQADLLGAAALGIHNILLMSGDDVTAGDHPEARRIYDIDSMQLVEVAAAMRDRGTYLSGRKLEQAPAFFIGAVENPFAPPLEFRPLRLQKKVQ